Protein AF-A0A924SSB3-F1 (afdb_monomer_lite)

Structure (mmCIF, N/CA/C/O backbone):
data_AF-A0A924SSB3-F1
#
_entry.id   AF-A0A924SSB3-F1
#
loop_
_atom_site.group_PDB
_atom_site.id
_atom_site.type_symbol
_atom_site.label_atom_id
_atom_site.label_alt_id
_atom_site.label_comp_id
_atom_site.label_asym_id
_atom_site.label_entity_id
_atom_site.label_seq_id
_atom_site.pdbx_PDB_ins_code
_atom_site.Cartn_x
_atom_site.Cartn_y
_atom_site.Cartn_z
_atom_site.occupancy
_atom_site.B_iso_or_equiv
_atom_site.auth_seq_id
_atom_site.auth_comp_id
_atom_site.auth_asym_id
_atom_site.auth_atom_id
_atom_site.pdbx_PDB_model_num
ATOM 1 N N . MET A 1 1 ? 37.173 11.217 88.058 1.00 35.78 1 MET A N 1
ATOM 2 C CA . MET A 1 1 ? 38.106 11.826 87.081 1.00 35.78 1 MET A CA 1
ATOM 3 C C . MET A 1 1 ? 38.138 10.962 85.830 1.00 35.78 1 MET A C 1
ATOM 5 O O . MET A 1 1 ? 38.129 9.751 85.986 1.00 35.78 1 MET A O 1
ATOM 9 N N . GLY A 1 2 ? 38.167 11.568 84.638 1.00 37.97 2 GLY A N 1
ATOM 10 C CA . GLY A 1 2 ? 38.150 10.866 83.343 1.00 37.97 2 GLY A CA 1
ATOM 11 C C . GLY A 1 2 ? 37.218 11.566 82.349 1.00 37.97 2 GLY A C 1
ATOM 12 O O . GLY A 1 2 ? 36.034 11.260 82.306 1.00 37.97 2 GLY A O 1
ATOM 13 N N . LYS A 1 3 ? 37.746 12.565 81.634 1.00 31.75 3 LYS A N 1
ATOM 14 C CA . LYS A 1 3 ? 37.075 13.363 80.585 1.00 31.75 3 LYS A CA 1
ATOM 15 C C . LYS A 1 3 ? 37.567 12.923 79.187 1.00 31.75 3 LYS A C 1
ATOM 17 O O . LYS A 1 3 ? 38.487 12.112 79.127 1.00 31.75 3 LYS A O 1
ATOM 22 N N . HIS A 1 4 ? 37.059 13.602 78.146 1.00 31.47 4 HIS A N 1
ATOM 23 C CA . HIS A 1 4 ? 37.557 13.673 76.755 1.00 31.47 4 HIS A CA 1
ATOM 24 C C . HIS A 1 4 ? 37.145 12.507 75.832 1.00 31.47 4 HIS A C 1
ATOM 26 O O . HIS A 1 4 ? 37.076 11.371 76.285 1.00 31.47 4 HIS A O 1
ATOM 32 N N . GLU A 1 5 ? 36.929 12.688 74.520 1.00 33.81 5 GLU A N 1
ATOM 33 C CA . GLU A 1 5 ? 36.367 13.803 73.714 1.00 33.81 5 GLU A CA 1
ATOM 34 C C . GLU A 1 5 ? 36.140 13.282 72.259 1.00 33.81 5 GLU A C 1
ATOM 36 O O . GLU A 1 5 ? 36.481 12.139 71.972 1.00 33.81 5 GLU A O 1
ATOM 41 N N . GLN A 1 6 ? 35.513 14.099 71.396 1.00 33.75 6 GLN A N 1
ATOM 42 C CA . GLN A 1 6 ? 35.725 14.342 69.932 1.00 33.75 6 GLN A CA 1
ATOM 43 C C . GLN A 1 6 ? 36.881 13.578 69.197 1.00 33.75 6 GLN A C 1
ATOM 45 O O . GLN A 1 6 ? 37.833 13.171 69.843 1.00 33.75 6 GLN A O 1
ATOM 50 N N . GLN A 1 7 ? 37.044 13.413 67.869 1.00 30.70 7 GLN A N 1
ATOM 51 C CA . GLN A 1 7 ? 36.406 13.726 66.557 1.00 30.70 7 GLN A CA 1
ATOM 52 C C . GLN A 1 7 ? 37.277 12.986 65.465 1.00 30.70 7 GLN A C 1
ATOM 54 O O . GLN A 1 7 ? 38.333 12.474 65.830 1.00 30.70 7 GLN A O 1
ATOM 59 N N . ASP A 1 8 ? 37.010 12.838 64.152 1.00 25.89 8 ASP A N 1
ATOM 60 C CA . ASP A 1 8 ? 35.911 13.221 63.239 1.00 25.89 8 ASP A CA 1
ATOM 61 C C . ASP A 1 8 ? 35.884 12.348 61.938 1.00 25.89 8 ASP A C 1
ATOM 63 O O . ASP A 1 8 ? 36.637 11.384 61.805 1.00 25.89 8 ASP A O 1
ATOM 67 N N . GLU A 1 9 ? 35.023 12.726 60.981 1.00 34.62 9 GLU A N 1
ATOM 68 C CA . GLU A 1 9 ? 35.079 12.580 59.506 1.00 34.62 9 GLU A CA 1
ATOM 69 C C . GLU A 1 9 ? 36.323 11.952 58.818 1.00 34.62 9 GLU A C 1
ATOM 71 O O . GLU A 1 9 ? 37.452 12.427 58.936 1.00 34.62 9 GLU A O 1
ATOM 76 N N . SER A 1 10 ? 36.090 10.987 57.911 1.00 31.00 10 SER A N 1
ATOM 77 C CA . SER A 1 10 ? 36.594 11.048 56.514 1.00 31.00 10 SER A CA 1
ATOM 78 C C . SER A 1 10 ? 35.975 9.974 55.601 1.00 31.00 10 SER A C 1
ATOM 80 O O . SER A 1 10 ? 35.592 8.885 56.029 1.00 31.00 10 SER A O 1
ATOM 82 N N . ALA A 1 11 ? 35.822 10.315 54.319 1.00 31.98 11 ALA A N 1
ATOM 83 C CA . ALA A 1 11 ? 35.114 9.522 53.315 1.00 31.98 11 ALA A CA 1
ATOM 84 C C . ALA A 1 11 ? 35.952 8.375 52.714 1.00 31.98 11 ALA A C 1
ATOM 86 O O . ALA A 1 11 ? 37.167 8.500 52.605 1.00 31.98 11 ALA A O 1
ATOM 87 N N . GLN A 1 12 ? 35.282 7.329 52.199 1.00 33.09 12 GLN A N 1
ATOM 88 C CA . GLN A 1 12 ? 35.364 6.979 50.767 1.00 33.09 12 GLN A CA 1
ATOM 89 C C . GLN A 1 12 ? 34.290 5.958 50.339 1.00 33.09 12 GLN A C 1
ATOM 91 O O . GLN A 1 12 ? 34.025 4.981 51.033 1.00 33.09 12 GLN A O 1
ATOM 96 N N . ARG A 1 13 ? 33.717 6.143 49.141 1.00 36.22 13 ARG A N 1
ATOM 97 C CA . ARG A 1 13 ? 32.916 5.135 48.416 1.00 36.22 13 ARG A CA 1
ATOM 98 C C . ARG A 1 13 ? 33.493 5.009 47.004 1.00 36.22 13 ARG A C 1
ATOM 100 O O . ARG A 1 13 ? 33.558 6.017 46.304 1.00 36.22 13 ARG A O 1
ATOM 107 N N . PRO A 1 14 ? 33.970 3.823 46.597 1.00 41.25 14 PRO A N 1
ATOM 108 C CA . PRO A 1 14 ? 33.256 3.010 45.594 1.00 41.25 14 PRO A CA 1
ATOM 109 C C . PRO A 1 14 ? 33.384 1.492 45.920 1.00 41.25 14 PRO A C 1
ATOM 111 O O . PRO A 1 14 ? 33.996 1.142 46.918 1.00 41.25 14 PRO A O 1
ATOM 114 N N . ALA A 1 15 ? 32.829 0.505 45.207 1.00 31.73 15 ALA A N 1
ATOM 115 C CA . ALA A 1 15 ? 32.112 0.442 43.929 1.00 31.73 15 ALA A CA 1
ATOM 116 C C . ALA A 1 15 ? 30.981 -0.625 43.994 1.00 31.73 15 ALA A C 1
ATOM 118 O O . ALA A 1 15 ? 30.662 -1.143 45.063 1.00 31.73 15 ALA A O 1
ATOM 119 N N . ALA A 1 16 ? 30.357 -0.948 42.856 1.00 51.06 16 ALA A N 1
ATOM 120 C CA . ALA A 1 16 ? 29.302 -1.962 42.742 1.00 51.06 16 ALA A CA 1
ATOM 121 C C . ALA A 1 16 ? 29.818 -3.419 42.821 1.00 51.06 16 ALA A C 1
ATOM 123 O O . ALA A 1 16 ? 30.964 -3.673 42.451 1.00 51.06 16 ALA A O 1
ATOM 124 N N . PRO A 1 17 ? 28.954 -4.395 43.165 1.00 39.62 17 PRO A N 1
ATOM 125 C CA . PRO A 1 17 ? 29.169 -5.801 42.849 1.00 39.62 17 PRO A CA 1
ATOM 126 C C . PRO A 1 17 ? 28.340 -6.238 41.627 1.00 39.62 17 PRO A C 1
ATOM 128 O O . PRO A 1 17 ? 27.123 -6.402 41.707 1.00 39.62 17 PRO A O 1
ATOM 131 N N . SER A 1 18 ? 29.015 -6.506 40.508 1.00 45.78 18 SER A N 1
ATOM 132 C CA . SER A 1 18 ? 28.491 -7.402 39.470 1.00 45.78 18 SER A CA 1
ATOM 133 C C . SER A 1 18 ? 28.861 -8.838 39.834 1.00 45.78 18 SER A C 1
ATOM 135 O O . SER A 1 18 ? 30.039 -9.181 39.790 1.00 45.78 18 SER A O 1
ATOM 137 N N . ALA A 1 19 ? 27.884 -9.686 40.163 1.00 45.22 19 ALA A N 1
ATOM 138 C CA . ALA A 1 19 ? 28.084 -11.134 40.250 1.00 45.22 19 ALA A CA 1
ATOM 139 C C . ALA A 1 19 ? 26.762 -11.894 40.059 1.00 45.22 19 ALA A C 1
ATOM 141 O O . ALA A 1 19 ? 25.934 -11.987 40.964 1.00 45.22 19 ALA A O 1
ATOM 142 N N . THR A 1 20 ? 26.572 -12.458 38.868 1.00 45.81 20 THR A N 1
ATOM 143 C CA . THR A 1 20 ? 25.495 -13.409 38.570 1.00 45.81 20 THR A CA 1
ATOM 144 C C . THR A 1 20 ? 25.758 -14.735 39.288 1.00 45.81 20 THR A C 1
ATOM 146 O O . THR A 1 20 ? 26.856 -15.275 39.174 1.00 45.81 20 THR A O 1
ATOM 149 N N . VAL A 1 21 ? 24.751 -15.311 39.954 1.00 44.81 21 VAL A N 1
ATOM 150 C CA . VAL A 1 21 ? 24.784 -16.704 40.444 1.00 44.81 21 VAL A CA 1
ATOM 151 C C . VAL A 1 21 ? 23.512 -17.431 39.970 1.00 44.81 21 VAL A C 1
ATOM 153 O O . VAL A 1 21 ? 22.446 -16.810 39.984 1.00 44.81 21 VAL A O 1
ATOM 156 N N . PRO A 1 22 ? 23.579 -18.693 39.494 1.00 43.97 22 PRO A N 1
ATOM 157 C CA . PRO A 1 22 ? 22.485 -19.289 38.723 1.00 43.97 22 PRO A CA 1
ATOM 158 C C . PRO A 1 22 ? 21.349 -19.866 39.580 1.00 43.97 22 PRO A C 1
ATOM 160 O O . PRO A 1 22 ? 21.549 -20.321 40.705 1.00 43.97 22 PRO A O 1
ATOM 163 N N . LEU A 1 23 ? 20.158 -19.944 38.983 1.00 45.25 23 LEU A N 1
ATOM 164 C CA . LEU A 1 23 ? 19.052 -20.787 39.451 1.00 45.25 23 LEU A CA 1
ATOM 165 C C . LEU A 1 23 ? 19.383 -22.276 39.221 1.00 45.25 23 LEU A C 1
ATOM 167 O O . LEU A 1 23 ? 20.123 -22.584 38.292 1.00 45.25 23 LEU A O 1
ATOM 171 N N . THR A 1 24 ? 18.829 -23.213 40.007 1.00 44.41 24 THR A N 1
ATOM 172 C CA . THR A 1 24 ? 17.773 -24.218 39.663 1.00 44.41 24 THR A CA 1
ATOM 173 C C . THR A 1 24 ? 17.554 -25.169 40.900 1.00 44.41 24 THR A C 1
ATOM 175 O O . THR A 1 24 ? 18.066 -24.825 41.966 1.00 44.41 24 THR A O 1
ATOM 178 N N . PRO A 1 25 ? 16.713 -26.241 40.936 1.00 54.84 25 PRO A N 1
ATOM 179 C CA . PRO A 1 25 ? 15.612 -26.263 41.916 1.00 54.84 25 PRO A CA 1
ATOM 180 C C . PRO A 1 25 ? 15.520 -27.521 42.819 1.00 54.84 25 PRO A C 1
ATOM 182 O O . PRO A 1 25 ? 15.989 -28.598 42.453 1.00 54.84 25 PRO A O 1
ATOM 185 N N . LYS A 1 26 ? 14.788 -27.445 43.947 1.00 38.22 26 LYS A N 1
ATOM 186 C CA . LYS A 1 26 ? 14.178 -28.623 44.617 1.00 38.22 26 LYS A CA 1
ATOM 187 C C . LYS A 1 26 ? 13.189 -28.238 45.728 1.00 38.22 26 LYS A C 1
ATOM 189 O O . LYS A 1 26 ? 13.459 -27.330 46.501 1.00 38.22 26 LYS A O 1
ATOM 194 N N . GLY A 1 27 ? 12.107 -29.014 45.859 1.00 43.91 27 GLY A N 1
ATOM 195 C CA . GLY A 1 27 ? 11.239 -29.042 47.050 1.00 43.91 27 GLY A CA 1
ATOM 196 C C . GLY A 1 27 ? 9.955 -28.210 46.948 1.00 43.91 27 GLY A C 1
ATOM 197 O O . GLY A 1 27 ? 9.992 -26.996 46.784 1.00 43.91 27 GLY A O 1
ATOM 198 N N . ALA A 1 28 ? 8.798 -28.867 47.053 1.00 48.25 28 ALA A N 1
ATOM 199 C CA . ALA A 1 28 ? 7.489 -28.232 46.903 1.00 48.25 28 ALA A CA 1
ATOM 200 C C . ALA A 1 28 ? 6.947 -27.636 48.216 1.00 48.25 28 ALA A C 1
ATOM 202 O O . ALA A 1 28 ? 6.950 -28.299 49.249 1.00 48.25 28 ALA A O 1
ATOM 203 N N . ALA A 1 29 ? 6.343 -26.446 48.138 1.00 46.62 29 ALA A N 1
ATOM 204 C CA . ALA A 1 29 ? 5.471 -25.899 49.180 1.00 46.62 29 ALA A CA 1
ATOM 205 C C . ALA A 1 29 ? 4.253 -25.207 48.541 1.00 46.62 29 ALA A C 1
ATOM 207 O O . ALA A 1 29 ? 4.360 -24.127 47.957 1.00 46.62 29 ALA A O 1
ATOM 208 N N . ARG A 1 30 ? 3.072 -25.836 48.633 1.00 58.47 30 ARG A N 1
ATOM 209 C CA . ARG A 1 30 ? 1.812 -25.290 48.094 1.00 58.47 30 ARG A CA 1
ATOM 210 C C . ARG A 1 30 ? 1.305 -24.164 49.003 1.00 58.47 30 ARG A C 1
ATOM 212 O O . ARG A 1 30 ? 0.588 -24.431 49.966 1.00 58.47 30 ARG A O 1
ATOM 219 N N . ARG A 1 31 ? 1.645 -22.906 48.707 1.00 65.12 31 ARG A N 1
ATOM 220 C CA . ARG A 1 31 ? 1.076 -21.749 49.419 1.00 65.12 31 ARG A CA 1
ATOM 221 C C . ARG A 1 31 ? -0.384 -21.535 49.011 1.00 65.12 31 ARG A C 1
ATOM 223 O O . ARG A 1 31 ? -0.665 -20.991 47.949 1.00 65.12 31 ARG A O 1
ATOM 230 N N . ARG A 1 32 ? -1.312 -21.955 49.876 1.00 61.47 32 ARG A N 1
ATOM 231 C CA . ARG A 1 32 ? -2.709 -21.502 49.846 1.00 61.47 32 ARG A CA 1
ATOM 232 C C . ARG A 1 32 ? -2.743 -20.065 50.362 1.00 61.47 32 ARG A C 1
ATOM 234 O O . ARG A 1 32 ? -2.457 -19.848 51.534 1.00 61.47 32 ARG A O 1
ATOM 241 N N . ILE A 1 33 ? -3.081 -19.106 49.506 1.00 57.19 33 ILE A N 1
ATOM 242 C CA . ILE A 1 33 ? -3.298 -17.716 49.918 1.00 57.19 33 ILE A CA 1
ATOM 243 C C . ILE A 1 33 ? -4.807 -17.512 50.048 1.00 57.19 33 ILE A C 1
ATOM 245 O O . ILE A 1 33 ? -5.504 -17.321 49.057 1.00 57.19 33 ILE A O 1
ATOM 249 N N . ALA A 1 34 ? -5.307 -17.602 51.279 1.00 59.06 34 ALA A N 1
ATOM 250 C CA . ALA A 1 34 ? -6.617 -17.076 51.633 1.00 59.06 34 ALA A CA 1
ATOM 251 C C . ALA A 1 34 ? -6.416 -15.630 52.101 1.00 59.06 34 ALA A C 1
ATOM 253 O O . ALA A 1 34 ? -5.687 -15.389 53.060 1.00 59.06 34 ALA A O 1
ATOM 254 N N . GLY A 1 35 ? -7.022 -14.677 51.400 1.00 49.19 35 GLY A N 1
ATOM 255 C CA . GLY A 1 35 ? -6.874 -13.255 51.690 1.00 49.19 35 GLY A CA 1
ATOM 256 C C . GLY A 1 35 ? -7.811 -12.439 50.814 1.00 49.19 35 GLY A C 1
ATOM 257 O O . GLY A 1 35 ? -7.527 -12.215 49.642 1.00 49.19 35 GLY A O 1
ATOM 258 N N . LEU A 1 36 ? -8.943 -12.030 51.385 1.00 54.88 36 LEU A N 1
ATOM 259 C CA . LEU A 1 36 ? -9.863 -11.088 50.755 1.00 54.88 36 LEU A CA 1
ATOM 260 C C . LEU A 1 36 ? -9.163 -9.730 50.620 1.00 54.88 36 LEU A C 1
ATOM 262 O O . LEU A 1 36 ? -8.730 -9.152 51.613 1.00 54.88 36 LEU A O 1
ATOM 266 N N . GLY A 1 37 ? -9.069 -9.224 49.394 1.00 46.78 37 GLY A N 1
ATOM 267 C CA . GLY A 1 37 ? -8.508 -7.915 49.077 1.00 46.78 37 GLY A CA 1
ATOM 268 C C . GLY A 1 37 ? -9.140 -7.400 47.790 1.00 46.78 37 GLY A C 1
ATOM 269 O O . GLY A 1 37 ? -9.290 -8.157 46.831 1.00 46.78 37 GLY A O 1
ATOM 270 N N . VAL A 1 38 ? -9.572 -6.139 47.794 1.00 50.16 38 VAL A N 1
ATOM 271 C CA . VAL A 1 38 ? -10.340 -5.530 46.698 1.00 50.16 38 VAL A CA 1
ATOM 272 C C . VAL A 1 38 ? -9.552 -5.614 45.390 1.00 50.16 38 VAL A C 1
ATOM 274 O O . VAL A 1 38 ? -8.432 -5.113 45.299 1.00 50.16 38 VAL A O 1
ATOM 277 N N . SER A 1 39 ? -10.144 -6.241 44.368 1.00 48.03 39 SER A N 1
ATOM 278 C CA . SER A 1 39 ? -9.517 -6.399 43.054 1.00 48.03 39 SER A CA 1
ATOM 279 C C . SER A 1 39 ? -9.564 -5.084 42.271 1.00 48.03 39 SER A C 1
ATOM 281 O O . SER A 1 39 ? -10.411 -4.870 41.407 1.00 48.03 39 SER A O 1
ATOM 283 N N . GLY A 1 40 ? -8.630 -4.187 42.583 1.00 47.19 40 GLY A N 1
ATOM 284 C CA . GLY A 1 40 ? -8.226 -3.149 41.648 1.00 47.19 40 GLY A CA 1
ATOM 285 C C . GLY A 1 40 ? -7.495 -3.816 40.489 1.00 47.19 40 GLY A C 1
ATOM 286 O O . GLY A 1 40 ? -6.335 -4.201 40.636 1.00 47.19 40 GLY A O 1
ATOM 287 N N . VAL A 1 41 ? -8.166 -3.978 39.345 1.00 52.81 41 VAL A N 1
ATOM 288 C CA . VAL A 1 41 ? -7.508 -4.432 38.116 1.00 52.81 41 VAL A CA 1
ATOM 289 C C . VAL A 1 41 ? -6.571 -3.321 37.657 1.00 52.81 41 VAL A C 1
ATOM 291 O O . VAL A 1 41 ? -6.972 -2.400 36.948 1.00 52.81 41 VAL A O 1
ATOM 294 N N . VAL A 1 42 ? -5.307 -3.407 38.072 1.00 50.28 42 VAL A N 1
ATOM 295 C CA . VAL A 1 42 ? -4.236 -2.608 37.482 1.00 50.28 42 VAL A CA 1
ATOM 296 C C . VAL A 1 42 ? -4.057 -3.117 36.057 1.00 50.28 42 VAL A C 1
ATOM 298 O O . VAL A 1 42 ? -3.347 -4.093 35.811 1.00 50.28 42 VAL A O 1
ATOM 301 N N . MET A 1 43 ? -4.743 -2.475 35.111 1.00 45.78 43 MET A N 1
ATOM 302 C CA . MET A 1 43 ? -4.460 -2.632 33.691 1.00 45.78 43 MET A CA 1
ATOM 303 C C . MET A 1 43 ? -3.111 -1.980 33.405 1.00 45.78 43 MET A C 1
ATOM 305 O O . MET A 1 43 ? -3.034 -0.861 32.901 1.00 45.78 43 MET A O 1
ATOM 309 N N . THR A 1 44 ? -2.032 -2.690 33.730 1.00 47.62 44 THR A N 1
ATOM 310 C CA . THR A 1 44 ? -0.707 -2.375 33.209 1.00 47.62 44 THR A CA 1
ATOM 311 C C . THR A 1 44 ? -0.740 -2.675 31.717 1.00 47.62 44 THR A C 1
ATOM 313 O O . THR A 1 44 ? -0.361 -3.761 31.277 1.00 47.62 44 THR A O 1
ATOM 316 N N . VAL A 1 45 ? -1.224 -1.712 30.929 1.00 45.69 45 VAL A N 1
ATOM 317 C CA . VAL A 1 45 ? -0.951 -1.657 29.496 1.00 45.69 45 VAL A CA 1
ATOM 318 C C . VAL A 1 45 ? 0.549 -1.431 29.384 1.00 45.69 45 VAL A C 1
ATOM 320 O O . VAL A 1 45 ? 1.043 -0.307 29.356 1.00 45.69 45 VAL A O 1
ATOM 323 N N . ALA A 1 46 ? 1.287 -2.539 29.400 1.00 40.38 46 ALA A N 1
ATOM 324 C CA . ALA A 1 46 ? 2.663 -2.578 28.970 1.00 40.38 46 ALA A CA 1
ATOM 325 C C . ALA A 1 46 ? 2.638 -2.270 27.474 1.00 40.38 46 ALA A C 1
ATOM 327 O O . ALA A 1 46 ? 2.488 -3.168 26.642 1.00 40.38 46 ALA A O 1
ATOM 328 N N . SER A 1 47 ? 2.714 -0.978 27.151 1.00 47.69 47 SER A N 1
ATOM 329 C CA . SER A 1 47 ? 2.917 -0.487 25.797 1.00 47.69 47 SER A CA 1
ATOM 330 C C . SER A 1 47 ? 4.296 -0.937 25.339 1.00 47.69 47 SER A C 1
ATOM 332 O O . SER A 1 47 ? 5.267 -0.182 25.376 1.00 47.69 47 SER A O 1
ATOM 334 N N . ASN A 1 48 ? 4.371 -2.194 24.909 1.00 51.62 48 ASN A N 1
ATOM 335 C CA . ASN A 1 48 ? 5.497 -2.763 24.199 1.00 51.62 48 ASN A CA 1
ATOM 336 C C . ASN A 1 48 ? 5.569 -2.114 22.807 1.00 51.62 48 ASN A C 1
ATOM 338 O O . ASN A 1 48 ? 5.411 -2.783 21.788 1.00 51.62 48 ASN A O 1
ATOM 342 N N . HIS A 1 49 ? 5.910 -0.823 22.762 1.00 48.75 49 HIS A N 1
ATOM 343 C CA . HIS A 1 49 ? 6.642 -0.216 21.649 1.00 48.75 49 HIS A CA 1
ATOM 344 C C . HIS A 1 49 ? 8.080 -0.766 21.666 1.00 48.75 49 HIS A C 1
ATOM 346 O O . HIS A 1 49 ? 9.066 -0.042 21.774 1.00 48.75 49 HIS A O 1
ATOM 352 N N . ALA A 1 50 ? 8.181 -2.094 21.660 1.00 37.72 50 ALA A N 1
ATOM 353 C CA . ALA A 1 50 ? 9.403 -2.838 21.843 1.00 37.72 50 ALA A CA 1
ATOM 354 C C . ALA A 1 50 ? 9.991 -3.148 20.469 1.00 37.72 50 ALA A C 1
ATOM 356 O O . ALA A 1 50 ? 9.546 -4.067 19.790 1.00 37.72 50 ALA A O 1
ATOM 357 N N . MET A 1 51 ? 11.021 -2.378 20.119 1.00 44.94 51 MET A N 1
ATOM 358 C CA . MET A 1 51 ? 12.176 -2.831 19.341 1.00 44.94 51 MET A CA 1
ATOM 359 C C . MET A 1 51 ? 11.876 -3.548 18.014 1.00 44.94 51 MET A C 1
ATOM 361 O O . MET A 1 51 ? 11.846 -4.773 17.968 1.00 44.94 51 MET A O 1
ATOM 365 N N . ALA A 1 52 ? 11.790 -2.764 16.933 1.00 44.28 52 ALA A N 1
ATOM 366 C CA . ALA A 1 52 ? 12.359 -3.075 15.610 1.00 44.28 52 ALA A CA 1
ATOM 367 C C . ALA A 1 52 ? 12.308 -4.549 15.133 1.00 44.28 52 ALA A C 1
ATOM 369 O O . ALA A 1 52 ? 13.297 -5.089 14.639 1.00 44.28 52 ALA A O 1
ATOM 370 N N . GLY A 1 53 ? 11.149 -5.192 15.268 1.00 56.84 53 GLY A N 1
ATOM 371 C CA . GLY A 1 53 ? 10.839 -6.485 14.669 1.00 56.84 53 GLY A CA 1
ATOM 372 C C . GLY A 1 53 ? 9.743 -6.307 13.627 1.00 56.84 53 GLY A C 1
ATOM 373 O O . GLY A 1 53 ? 8.750 -5.630 13.893 1.00 56.84 53 GLY A O 1
ATOM 374 N N . LEU A 1 54 ? 9.924 -6.911 12.453 1.00 66.94 54 LEU A N 1
ATOM 375 C CA . LEU A 1 54 ? 8.979 -6.825 11.342 1.00 66.94 54 LEU A CA 1
ATOM 376 C C . LEU A 1 54 ? 7.589 -7.338 11.772 1.00 66.94 54 LEU A C 1
ATOM 378 O O . LEU A 1 54 ? 7.447 -8.459 12.266 1.00 66.94 54 LEU A O 1
ATOM 382 N N . VAL A 1 55 ? 6.546 -6.522 11.613 1.00 79.88 55 VAL A N 1
ATOM 383 C CA . VAL A 1 55 ? 5.186 -6.839 12.070 1.00 79.88 55 VAL A CA 1
ATOM 384 C C . VAL A 1 55 ? 4.469 -7.706 11.039 1.00 79.88 55 VAL A C 1
ATOM 386 O O . VAL A 1 55 ? 3.784 -7.239 10.135 1.00 79.88 55 VAL A O 1
ATOM 389 N N . CYS A 1 56 ? 4.587 -9.015 11.227 1.00 84.19 56 CYS A N 1
ATOM 390 C CA . CYS A 1 56 ? 4.015 -10.053 10.366 1.00 84.19 56 CYS A CA 1
ATOM 391 C C . CYS A 1 56 ? 2.519 -10.319 10.624 1.00 84.19 56 CYS A C 1
ATOM 393 O O . CYS A 1 56 ? 2.089 -11.473 10.694 1.00 84.19 56 CYS A O 1
ATOM 395 N N . LYS A 1 57 ? 1.721 -9.276 10.883 1.00 82.62 57 LYS A N 1
ATOM 396 C CA . LYS A 1 57 ? 0.336 -9.405 11.366 1.00 82.62 57 LYS A CA 1
ATOM 397 C C . LYS A 1 57 ? -0.597 -8.456 10.637 1.00 82.62 57 LYS A C 1
ATOM 399 O O . LYS A 1 57 ? -0.236 -7.314 10.374 1.00 82.62 57 LYS A O 1
ATOM 404 N N . SER A 1 58 ? -1.823 -8.910 10.372 1.00 80.44 58 SER A N 1
ATOM 405 C CA . SER A 1 58 ? -2.906 -8.045 9.890 1.00 80.44 58 SER A CA 1
ATOM 406 C C . SER A 1 58 ? -3.182 -6.901 10.884 1.00 80.44 58 SER A C 1
ATOM 408 O O . SER A 1 58 ? -2.860 -7.042 12.067 1.00 80.44 58 SER A O 1
ATOM 410 N N . PRO A 1 59 ? -3.843 -5.804 10.468 1.00 80.19 59 PRO A N 1
ATOM 411 C CA . PRO A 1 59 ? -4.161 -4.685 11.357 1.00 80.19 59 PRO A CA 1
ATOM 412 C C . PRO A 1 59 ? -4.897 -5.110 12.639 1.00 80.19 59 PRO A C 1
ATOM 414 O O . PRO A 1 59 ? -4.579 -4.662 13.738 1.00 80.19 59 PRO A O 1
ATOM 417 N N . SER A 1 60 ? -5.837 -6.053 12.516 1.00 75.69 60 SER A N 1
ATOM 418 C CA . SER A 1 60 ? -6.548 -6.648 13.650 1.00 75.69 60 SER A CA 1
ATOM 419 C C . SER A 1 60 ? -5.620 -7.448 14.577 1.00 75.69 60 SER A C 1
ATOM 421 O O . SER A 1 60 ? -5.745 -7.356 15.794 1.00 75.69 60 SER A O 1
ATOM 423 N N . GLY A 1 61 ? -4.659 -8.191 14.011 1.00 71.19 61 GLY A N 1
ATOM 424 C CA . GLY A 1 61 ? -3.651 -8.960 14.746 1.00 71.19 61 GLY A CA 1
ATOM 425 C C . GLY A 1 61 ? -2.569 -8.104 15.414 1.00 71.19 61 GLY A C 1
ATOM 426 O O . GLY A 1 61 ? -1.959 -8.546 16.390 1.00 71.19 61 GLY A O 1
ATOM 427 N N . ALA A 1 62 ? -2.336 -6.887 14.912 1.00 73.81 62 ALA A N 1
ATOM 428 C CA . ALA A 1 62 ? -1.481 -5.889 15.549 1.00 73.81 62 ALA A CA 1
ATOM 429 C C . ALA A 1 62 ? -2.139 -5.305 16.813 1.00 73.81 62 ALA A C 1
ATOM 431 O O . ALA A 1 62 ? -1.461 -5.131 17.821 1.00 73.81 62 ALA A O 1
ATOM 432 N N . LEU A 1 63 ? -3.463 -5.092 16.797 1.00 74.56 63 LEU A N 1
ATOM 433 C CA . LEU A 1 63 ? -4.231 -4.699 17.987 1.00 74.56 63 LEU A CA 1
ATOM 434 C C . LEU A 1 63 ? -4.381 -5.838 19.010 1.00 74.56 63 LEU A C 1
ATOM 436 O O . LEU A 1 63 ? -4.288 -5.607 20.214 1.00 74.56 63 LEU A O 1
ATOM 440 N N . SER A 1 64 ? -4.638 -7.071 18.559 1.00 66.19 64 SER A N 1
ATOM 441 C CA . SER A 1 64 ? -4.965 -8.207 19.435 1.00 66.19 64 SER A CA 1
ATOM 442 C C . SER A 1 64 ? -3.716 -8.890 20.015 1.00 66.19 64 SER A C 1
ATOM 444 O O . SER A 1 64 ? -3.430 -10.056 19.715 1.00 66.19 64 SER A O 1
ATOM 446 N N . GLY A 1 65 ? -2.945 -8.147 20.813 1.00 61.19 65 GLY A N 1
ATOM 447 C CA . GLY A 1 65 ? -1.668 -8.570 21.389 1.00 61.19 65 GLY A CA 1
ATOM 448 C C . GLY A 1 65 ? -1.622 -10.041 21.836 1.00 61.19 65 GLY A C 1
ATOM 449 O O . GLY A 1 65 ? -2.265 -10.437 22.801 1.00 61.19 65 GLY A O 1
ATOM 450 N N . ASN A 1 66 ? -0.782 -10.822 21.148 1.00 53.44 66 ASN A N 1
ATOM 451 C CA . ASN A 1 66 ? -0.349 -12.181 21.505 1.00 53.44 66 ASN A CA 1
ATOM 452 C C . ASN A 1 66 ? -1.305 -13.384 21.280 1.00 53.44 66 ASN A C 1
ATOM 454 O O . ASN A 1 66 ? -1.090 -14.440 21.872 1.00 53.44 66 ASN A O 1
ATOM 458 N N . LEU A 1 67 ? -2.286 -13.312 20.371 1.00 49.06 67 LEU A N 1
ATOM 459 C CA . LEU A 1 67 ? -2.972 -14.530 19.893 1.00 49.06 67 LEU A CA 1
ATOM 460 C C . LEU A 1 67 ? -2.187 -15.217 18.760 1.00 49.06 67 LEU A C 1
ATOM 462 O O . LEU A 1 67 ? -2.234 -14.795 17.603 1.00 49.06 67 LEU A O 1
ATOM 466 N N . ASN A 1 68 ? -1.464 -16.293 19.092 1.00 52.88 68 ASN A N 1
ATOM 467 C CA . ASN A 1 68 ? -0.689 -17.097 18.140 1.00 52.88 68 ASN A CA 1
ATOM 468 C C . ASN A 1 68 ? -1.585 -18.035 17.306 1.00 52.88 68 ASN A C 1
ATOM 470 O O . ASN A 1 68 ? -1.582 -19.252 17.487 1.00 52.88 68 ASN A O 1
ATOM 474 N N . SER A 1 69 ? -2.366 -17.472 16.382 1.00 50.12 69 SER A N 1
ATOM 475 C CA . SER A 1 69 ? -3.041 -18.258 15.347 1.00 50.12 69 SER A CA 1
ATOM 476 C C . SER A 1 69 ? -2.013 -18.699 14.302 1.00 50.12 69 SER A C 1
ATOM 478 O O . SER A 1 69 ? -1.759 -17.971 13.341 1.00 50.12 69 SER A O 1
ATOM 480 N N . GLN A 1 70 ? -1.437 -19.889 14.481 1.00 51.66 70 GLN A N 1
ATOM 481 C CA . GLN A 1 70 ? -0.478 -20.488 13.548 1.00 51.66 70 GLN A CA 1
ATOM 482 C C . GLN A 1 70 ? -1.132 -20.773 12.185 1.00 51.66 70 GLN A C 1
ATOM 484 O O . GLN A 1 70 ? -1.624 -21.870 11.926 1.00 51.66 70 GLN A O 1
ATOM 489 N N . ARG A 1 71 ? -1.116 -19.787 11.281 1.00 57.66 71 ARG A N 1
ATOM 490 C CA . ARG A 1 71 ? -1.198 -20.065 9.843 1.00 57.66 71 ARG A CA 1
ATOM 491 C C . ARG A 1 71 ? 0.156 -20.652 9.425 1.00 57.66 71 ARG A C 1
ATOM 493 O O . ARG A 1 71 ? 1.166 -20.018 9.720 1.00 57.66 71 ARG A O 1
ATOM 500 N N . PRO A 1 72 ? 0.204 -21.825 8.772 1.00 55.31 72 PRO A N 1
ATOM 501 C CA . PRO A 1 72 ? 1.454 -22.562 8.572 1.00 55.31 72 PRO A CA 1
ATOM 502 C C . PRO A 1 72 ? 2.425 -21.954 7.543 1.00 55.31 72 PRO A C 1
ATOM 504 O O . PRO A 1 72 ? 3.470 -22.548 7.310 1.00 55.31 72 PRO A O 1
ATOM 507 N N . ASP A 1 73 ? 2.112 -20.798 6.944 1.00 67.62 73 ASP A N 1
ATOM 508 C CA . ASP A 1 73 ? 2.966 -20.133 5.948 1.00 67.62 73 ASP A CA 1
ATOM 509 C C . ASP A 1 73 ? 2.791 -18.597 5.968 1.00 67.62 73 ASP A C 1
ATOM 511 O O . ASP A 1 73 ? 2.175 -17.984 5.088 1.00 67.62 73 ASP A O 1
ATOM 515 N N . VAL A 1 74 ? 3.257 -17.958 7.050 1.00 82.38 74 VAL A N 1
ATOM 516 C CA . VAL A 1 74 ? 3.339 -16.489 7.135 1.00 82.38 74 VAL A CA 1
ATOM 517 C C . VAL A 1 74 ? 4.717 -16.034 6.664 1.00 82.38 74 VAL A C 1
ATOM 519 O O . VAL A 1 74 ? 5.664 -15.970 7.448 1.00 82.38 74 VAL A O 1
ATOM 522 N N . VAL A 1 75 ? 4.813 -15.672 5.385 1.00 86.94 75 VAL A N 1
ATOM 523 C CA . VAL A 1 75 ? 5.978 -14.987 4.825 1.00 86.94 75 VAL A CA 1
ATOM 524 C C . VAL A 1 75 ? 5.962 -13.539 5.301 1.00 86.94 75 VAL A C 1
ATOM 526 O O . VAL A 1 75 ? 4.916 -12.877 5.322 1.00 86.94 75 VAL A O 1
ATOM 529 N N . CYS A 1 76 ? 7.132 -13.057 5.705 1.00 89.25 76 CYS A N 1
ATOM 530 C CA . CYS A 1 76 ? 7.315 -11.738 6.283 1.00 89.25 76 CYS A CA 1
ATOM 531 C C . CYS A 1 76 ? 8.695 -11.196 5.898 1.00 89.25 76 CYS A C 1
ATOM 533 O O . CYS A 1 76 ? 9.644 -11.269 6.667 1.00 89.25 76 CYS A O 1
ATOM 535 N N . ASN A 1 77 ? 8.796 -10.716 4.660 1.00 90.75 77 ASN A N 1
ATOM 536 C CA . ASN A 1 77 ? 9.995 -10.141 4.046 1.00 90.75 77 ASN A CA 1
ATOM 537 C C . ASN A 1 77 ? 9.620 -8.865 3.265 1.00 90.75 77 ASN A C 1
ATOM 539 O O . ASN A 1 77 ? 10.074 -8.650 2.136 1.00 90.75 77 ASN A O 1
ATOM 543 N N . GLY A 1 78 ? 8.699 -8.072 3.829 1.00 91.50 78 GLY A N 1
ATOM 544 C CA . GLY A 1 78 ? 8.211 -6.832 3.233 1.00 91.50 78 GLY A CA 1
ATOM 545 C C . GLY A 1 78 ? 9.323 -5.794 3.128 1.00 91.50 78 GLY A C 1
ATOM 546 O O . GLY A 1 78 ? 10.078 -5.597 4.075 1.00 91.50 78 GLY A O 1
ATOM 547 N N . VAL A 1 79 ? 9.411 -5.128 1.980 1.00 95.00 79 VAL A N 1
ATOM 548 C CA . VAL A 1 79 ? 10.440 -4.121 1.695 1.00 95.00 79 VAL A CA 1
ATOM 549 C C . VAL A 1 79 ? 9.826 -2.731 1.548 1.00 95.00 79 VAL A C 1
ATOM 551 O O . VAL A 1 79 ? 8.666 -2.586 1.147 1.00 95.00 79 VAL A O 1
ATOM 554 N N . SER A 1 80 ? 10.597 -1.714 1.926 1.00 94.81 80 SER A N 1
ATOM 555 C CA . SER A 1 80 ? 10.176 -0.310 1.971 1.00 94.81 80 SER A CA 1
ATOM 556 C C . SER A 1 80 ? 9.789 0.293 0.599 1.00 94.81 80 SER A C 1
ATOM 558 O O . SER A 1 80 ? 10.191 -0.215 -0.452 1.00 94.81 80 SER A O 1
ATOM 560 N N . PRO A 1 81 ? 9.060 1.433 0.561 1.00 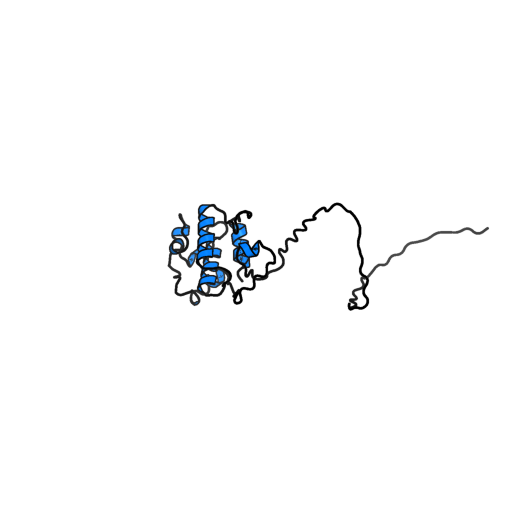96.00 81 PRO A N 1
ATOM 561 C CA . PRO A 1 81 ? 8.778 2.151 -0.690 1.00 96.00 81 PRO A CA 1
ATOM 562 C C . PRO A 1 81 ? 10.045 2.554 -1.460 1.00 96.00 81 PRO A C 1
ATOM 564 O O . PRO A 1 81 ? 10.072 2.500 -2.690 1.00 96.00 81 PRO A O 1
ATOM 567 N N . GLY A 1 82 ? 11.116 2.904 -0.735 1.00 95.75 82 GLY A N 1
ATOM 568 C CA . GLY A 1 82 ? 12.414 3.248 -1.317 1.00 95.75 82 GLY A CA 1
ATOM 569 C C . GLY A 1 82 ? 13.076 2.073 -2.038 1.00 95.75 82 GLY A C 1
ATOM 570 O O . GLY A 1 82 ? 13.650 2.273 -3.107 1.00 95.75 82 GLY A O 1
ATOM 571 N N . PHE A 1 83 ? 12.937 0.847 -1.517 1.00 95.75 83 PHE A N 1
ATOM 572 C CA . PHE A 1 83 ? 13.380 -0.361 -2.216 1.00 95.75 83 PHE A CA 1
ATOM 573 C C . PHE A 1 83 ? 12.658 -0.503 -3.560 1.00 95.75 83 PHE A C 1
ATOM 575 O O . PHE A 1 83 ? 13.305 -0.565 -4.601 1.00 95.75 83 PHE A O 1
ATOM 582 N N . TRP A 1 84 ? 11.321 -0.464 -3.563 1.00 96.44 84 TRP A N 1
ATOM 583 C CA . TRP A 1 84 ? 10.527 -0.612 -4.789 1.00 96.44 84 TRP A CA 1
ATO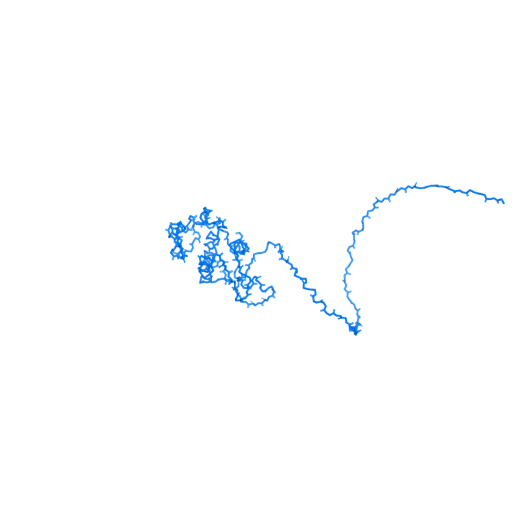M 584 C C . TRP A 1 84 ? 10.817 0.467 -5.836 1.00 96.44 84 TRP A C 1
ATOM 586 O O . TRP A 1 84 ? 10.809 0.178 -7.033 1.00 96.44 84 TRP A O 1
ATOM 596 N N . LYS A 1 85 ? 11.112 1.696 -5.402 1.00 95.69 85 LYS A N 1
ATOM 597 C CA . LYS A 1 85 ? 11.519 2.792 -6.288 1.00 95.69 85 LYS A CA 1
ATOM 598 C C . LYS A 1 85 ? 12.898 2.560 -6.925 1.00 95.69 85 LYS A C 1
ATOM 600 O O . LYS A 1 85 ? 13.104 2.956 -8.070 1.00 95.69 85 LYS A O 1
ATOM 605 N N . ASN A 1 86 ? 13.823 1.924 -6.209 1.00 96.19 86 ASN A N 1
ATOM 606 C CA . ASN A 1 86 ? 15.189 1.680 -6.680 1.00 96.19 86 ASN A CA 1
ATOM 607 C C . ASN A 1 86 ? 15.360 0.338 -7.413 1.00 96.19 86 ASN A C 1
ATOM 609 O O . ASN A 1 86 ? 16.314 0.205 -8.173 1.00 96.19 86 ASN A O 1
ATOM 613 N N . HIS A 1 87 ? 14.424 -0.603 -7.237 1.00 95.81 87 HIS A N 1
ATOM 614 C CA . HIS A 1 87 ? 14.410 -1.931 -7.865 1.00 95.81 87 HIS A CA 1
ATOM 615 C C . HIS A 1 87 ? 13.206 -2.132 -8.801 1.00 95.81 87 HIS A C 1
ATOM 617 O O . HIS A 1 87 ? 12.350 -2.991 -8.559 1.00 95.81 87 HIS A O 1
ATOM 623 N N . PRO A 1 88 ? 13.083 -1.339 -9.885 1.00 93.88 88 PRO A N 1
ATOM 624 C CA . PRO A 1 88 ? 11.994 -1.478 -10.845 1.00 93.88 88 PRO A CA 1
ATOM 625 C C . PRO A 1 88 ? 11.948 -2.874 -11.499 1.00 93.88 88 PRO A C 1
ATOM 627 O O . PRO A 1 88 ? 10.882 -3.324 -11.916 1.00 93.88 88 PRO A O 1
ATOM 630 N N . GLU A 1 89 ? 13.070 -3.569 -11.633 1.00 94.31 89 GLU A N 1
ATOM 631 C CA . GLU A 1 89 ? 13.177 -4.927 -12.177 1.00 94.31 89 GLU A CA 1
ATOM 632 C C . GLU A 1 89 ? 12.452 -5.997 -11.346 1.00 94.31 89 GLU A C 1
ATOM 634 O O . GLU A 1 89 ? 11.971 -6.970 -11.921 1.00 94.31 89 GLU A O 1
ATOM 639 N N . GLU A 1 90 ? 12.296 -5.801 -10.033 1.00 94.56 90 GLU A N 1
ATOM 640 C CA . GLU A 1 90 ? 11.637 -6.768 -9.142 1.00 94.56 90 GLU A CA 1
ATOM 641 C C . GLU A 1 90 ? 10.103 -6.648 -9.107 1.00 94.56 90 GLU A C 1
ATOM 643 O O . GLU A 1 90 ? 9.423 -7.409 -8.414 1.00 94.56 90 GLU A O 1
ATOM 648 N N . TRP A 1 91 ? 9.527 -5.678 -9.822 1.00 95.62 91 TRP A N 1
ATOM 649 C CA . TRP A 1 91 ? 8.091 -5.407 -9.755 1.00 95.62 91 TRP A CA 1
ATOM 650 C C . TRP A 1 91 ? 7.247 -6.588 -10.263 1.00 95.62 91 TRP A C 1
ATOM 652 O O . TRP A 1 91 ? 7.504 -7.094 -11.360 1.00 95.62 91 TRP A O 1
ATOM 662 N N . PRO A 1 92 ? 6.173 -6.973 -9.544 1.00 95.12 92 PRO A N 1
ATOM 663 C CA . PRO A 1 92 ? 5.216 -7.965 -10.020 1.00 95.12 92 PRO A CA 1
ATOM 664 C C . PRO A 1 92 ? 4.648 -7.592 -11.393 1.00 95.12 92 PRO A C 1
ATOM 666 O O . PRO A 1 92 ? 4.147 -6.484 -11.580 1.00 95.12 92 PRO A O 1
ATOM 669 N N . ALA A 1 93 ? 4.652 -8.537 -12.338 1.00 91.06 93 ALA A N 1
ATOM 670 C CA . ALA A 1 93 ? 4.214 -8.311 -13.722 1.00 91.06 93 ALA A CA 1
ATOM 671 C C . ALA A 1 93 ? 2.752 -7.824 -13.859 1.00 91.06 93 ALA A C 1
ATOM 673 O O . ALA A 1 93 ? 2.375 -7.246 -14.879 1.00 91.06 93 ALA A O 1
ATOM 674 N N . GLU A 1 94 ? 1.935 -8.041 -12.825 1.00 90.62 94 GLU A N 1
ATOM 675 C CA . GLU A 1 94 ? 0.555 -7.560 -12.705 1.00 90.62 94 GLU A CA 1
ATOM 676 C C . GLU A 1 94 ? 0.451 -6.025 -12.567 1.00 90.62 94 GLU A C 1
ATOM 678 O O . GLU A 1 94 ? -0.587 -5.446 -12.895 1.00 90.62 94 GLU A O 1
ATOM 683 N N . VAL A 1 95 ? 1.506 -5.359 -12.080 1.00 93.75 95 VAL A N 1
ATOM 684 C CA . VAL A 1 95 ? 1.511 -3.936 -11.710 1.00 93.75 95 VAL A CA 1
ATOM 685 C C . VAL A 1 95 ? 2.507 -3.176 -12.581 1.00 93.75 95 VAL A C 1
ATOM 687 O O . VAL A 1 95 ? 3.719 -3.355 -12.468 1.00 93.75 95 VAL A O 1
ATOM 690 N N . ARG A 1 96 ? 2.023 -2.285 -13.454 1.00 94.44 96 ARG A N 1
ATOM 691 C CA . ARG A 1 96 ? 2.912 -1.478 -14.302 1.00 94.44 96 ARG A CA 1
ATOM 692 C C . ARG A 1 96 ? 3.272 -0.178 -13.589 1.00 94.44 96 ARG A C 1
ATOM 694 O O . ARG A 1 96 ? 2.399 0.538 -13.121 1.00 94.44 96 ARG A O 1
ATOM 701 N N . LYS A 1 97 ? 4.555 0.180 -13.608 1.00 93.94 97 LYS A N 1
ATOM 702 C CA . LYS A 1 97 ? 5.109 1.431 -13.045 1.00 93.94 97 LYS A CA 1
ATOM 703 C C . LYS A 1 97 ? 4.365 2.684 -13.521 1.00 93.94 97 LYS A C 1
ATOM 705 O O . LYS A 1 97 ? 4.066 3.566 -12.727 1.00 93.94 97 LYS A O 1
ATOM 710 N N . ASN A 1 98 ? 4.015 2.701 -14.809 1.00 95.19 98 ASN A N 1
ATOM 71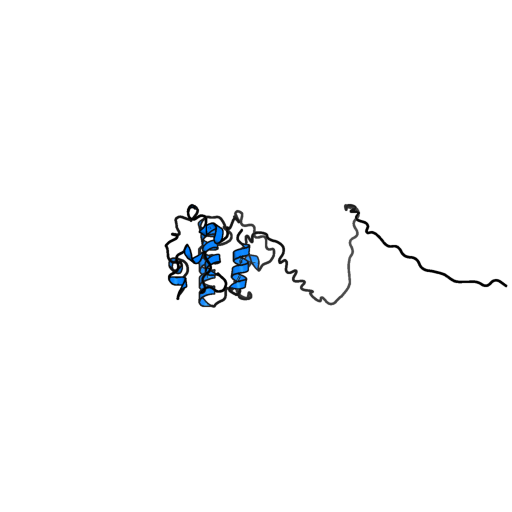1 C CA . ASN A 1 98 ? 3.332 3.809 -15.478 1.00 95.19 98 ASN A CA 1
ATOM 712 C C . ASN A 1 98 ? 1.794 3.697 -15.430 1.00 95.19 98 ASN A C 1
ATOM 714 O O . ASN A 1 98 ? 1.113 4.546 -16.005 1.00 95.19 98 ASN A O 1
ATOM 718 N N . ASP A 1 99 ? 1.224 2.661 -14.797 1.00 94.94 99 ASP A N 1
ATOM 719 C CA . ASP A 1 99 ? -0.203 2.690 -14.466 1.00 94.94 99 ASP A CA 1
ATOM 720 C C . ASP A 1 99 ? -0.455 3.840 -13.480 1.00 94.94 99 ASP A C 1
ATOM 722 O O . ASP A 1 99 ? 0.401 4.174 -12.661 1.00 94.94 99 ASP A O 1
ATOM 726 N N . ARG A 1 100 ? -1.640 4.448 -13.539 1.00 95.38 100 ARG A N 1
ATOM 727 C CA . ARG A 1 100 ? -2.051 5.435 -12.534 1.00 95.38 100 ARG A CA 1
ATOM 728 C C . ARG A 1 100 ? -2.343 4.750 -11.208 1.00 95.38 100 ARG A C 1
ATOM 730 O O . ARG A 1 100 ? -2.993 3.708 -11.196 1.00 95.38 100 ARG A O 1
ATOM 737 N N . PHE A 1 101 ? -1.989 5.393 -10.099 1.00 95.00 101 PHE A N 1
ATOM 738 C CA . PHE A 1 101 ? -2.340 4.930 -8.755 1.00 95.00 101 PHE A CA 1
ATOM 739 C C . PHE A 1 101 ? -3.859 4.697 -8.607 1.00 95.00 101 PHE A C 1
ATOM 741 O O . PHE A 1 101 ? -4.281 3.652 -8.109 1.00 95.00 101 PHE A O 1
ATOM 748 N N . SER A 1 102 ? -4.677 5.584 -9.192 1.00 94.88 102 SER A N 1
ATOM 749 C CA . SER A 1 102 ? -6.148 5.474 -9.260 1.00 94.88 102 SER A CA 1
ATOM 750 C C . SER A 1 102 ? -6.699 4.208 -9.931 1.00 94.88 102 SER A C 1
ATOM 752 O O . SER A 1 102 ? -7.862 3.876 -9.717 1.00 94.88 102 SER A O 1
ATOM 754 N N . LYS A 1 103 ? -5.893 3.481 -10.720 1.00 94.12 103 LYS A N 1
ATOM 755 C CA . LYS A 1 103 ? -6.277 2.199 -11.339 1.00 94.12 103 LYS A CA 1
ATOM 756 C C . LYS A 1 103 ? -6.483 1.096 -10.300 1.00 94.12 103 LYS A C 1
ATOM 758 O O . LYS A 1 103 ? -7.342 0.238 -10.484 1.00 94.12 103 LYS A O 1
ATOM 763 N N . PHE A 1 104 ? -5.673 1.107 -9.243 1.00 93.75 104 PHE A N 1
ATOM 764 C CA . PHE A 1 104 ? -5.718 0.123 -8.159 1.00 93.75 104 PHE A CA 1
ATOM 765 C C . PHE A 1 104 ? -6.386 0.704 -6.912 1.00 93.75 104 PHE A C 1
ATOM 767 O O . PHE A 1 104 ? -7.149 0.012 -6.248 1.00 93.75 104 PHE A O 1
ATOM 774 N N . PHE A 1 105 ? -6.133 1.981 -6.624 1.00 94.69 105 PHE A N 1
ATOM 775 C CA . PHE A 1 105 ? -6.537 2.664 -5.402 1.00 94.69 105 PHE A CA 1
ATOM 776 C C . PHE A 1 105 ? -7.478 3.826 -5.730 1.00 94.69 105 PHE A C 1
ATOM 778 O O . PHE A 1 105 ? -6.995 4.918 -6.032 1.00 94.69 105 PHE A O 1
ATOM 785 N N . PRO A 1 106 ? -8.811 3.627 -5.689 1.00 92.00 106 PRO A N 1
ATOM 786 C CA . PRO A 1 106 ? -9.772 4.678 -6.000 1.00 92.00 106 PRO A CA 1
ATOM 787 C C . PRO A 1 106 ? -9.507 5.935 -5.168 1.00 92.00 106 PRO A C 1
ATOM 789 O O . PRO A 1 106 ? -9.505 5.899 -3.937 1.00 92.00 106 PRO A O 1
ATOM 792 N N . CYS A 1 107 ? -9.239 7.042 -5.853 1.00 89.94 107 CYS A N 1
ATOM 793 C CA . CYS A 1 107 ? -8.916 8.328 -5.254 1.00 89.94 107 CYS A CA 1
ATOM 794 C C . CYS A 1 107 ? -9.278 9.465 -6.218 1.00 89.94 107 CYS A C 1
ATOM 796 O O . CYS A 1 107 ? -9.407 9.267 -7.430 1.00 89.94 107 CYS A O 1
ATOM 798 N N . HIS A 1 108 ? -9.443 10.666 -5.670 1.00 84.62 108 HIS A N 1
ATOM 799 C CA . HIS A 1 108 ? -9.760 11.881 -6.418 1.00 84.62 108 HIS A CA 1
ATOM 800 C C . HIS A 1 108 ? -8.665 12.937 -6.205 1.00 84.62 108 HIS A C 1
ATOM 802 O O . HIS A 1 108 ? -7.808 12.794 -5.335 1.00 84.62 108 HIS A O 1
ATOM 808 N N . GLY A 1 109 ? -8.675 14.004 -7.006 1.00 87.12 109 GLY A N 1
ATOM 809 C CA . GLY A 1 109 ? -7.666 15.064 -6.918 1.00 87.12 109 GLY A CA 1
ATOM 810 C C . GLY A 1 109 ? -6.286 14.627 -7.422 1.00 87.12 109 GLY A C 1
ATOM 811 O O . GLY A 1 109 ? -6.182 13.764 -8.296 1.00 87.12 109 GLY A O 1
ATOM 812 N N . VAL A 1 110 ? -5.227 15.242 -6.887 1.00 88.88 110 VAL A N 1
ATOM 813 C CA . VAL A 1 110 ? -3.849 15.149 -7.411 1.00 88.88 110 VAL A CA 1
ATOM 814 C C . VAL A 1 110 ? -3.357 13.701 -7.513 1.00 88.88 110 VAL A C 1
ATOM 816 O O . VAL A 1 110 ? -2.924 13.284 -8.587 1.00 88.88 110 VAL A O 1
ATOM 819 N N . LEU A 1 111 ? -3.519 12.906 -6.447 1.00 90.44 111 LEU A N 1
ATOM 820 C CA . LEU A 1 111 ? -3.054 11.511 -6.380 1.00 90.44 111 LEU A CA 1
ATOM 821 C C . LEU A 1 111 ? -3.642 10.616 -7.485 1.00 90.44 111 LEU A C 1
ATOM 823 O O . LEU A 1 111 ? -3.020 9.634 -7.881 1.00 90.44 111 LEU A O 1
ATOM 827 N N . SER A 1 112 ? -4.809 10.969 -8.036 1.00 92.38 112 SER A N 1
ATOM 828 C CA . SER A 1 112 ? -5.449 10.183 -9.098 1.00 92.38 112 SER A CA 1
ATOM 829 C C . SER A 1 112 ? -4.699 10.218 -10.437 1.00 92.38 112 SER A C 1
ATOM 831 O O . SER A 1 112 ? -4.873 9.313 -11.260 1.00 92.38 112 SER A O 1
ATOM 833 N N . GLY A 1 113 ? -3.869 11.243 -10.660 1.00 92.31 113 GLY A N 1
ATOM 834 C CA . GLY A 1 113 ? -3.027 11.392 -11.847 1.00 92.31 113 GLY A CA 1
ATOM 835 C C . GLY A 1 113 ? -1.612 10.828 -11.697 1.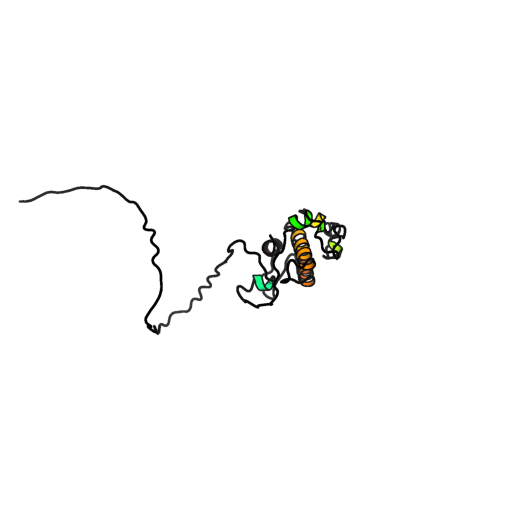00 92.31 113 GLY A C 1
ATOM 836 O O . GLY A 1 113 ? -0.956 10.611 -12.715 1.00 92.31 113 GLY A O 1
ATOM 837 N N . VAL A 1 114 ? -1.160 10.579 -10.464 1.00 94.94 114 VAL A N 1
ATOM 838 C CA . VAL A 1 114 ? 0.199 10.117 -10.135 1.00 94.94 114 VAL A CA 1
ATOM 839 C C . VAL A 1 114 ? 0.390 8.667 -10.597 1.00 94.94 114 VAL A C 1
ATOM 841 O O . VAL A 1 114 ? -0.533 7.849 -10.507 1.00 94.94 114 VAL A O 1
ATOM 844 N N . SER A 1 115 ? 1.575 8.333 -11.119 1.00 96.19 115 SER A N 1
ATOM 845 C CA . SER A 1 115 ? 1.891 6.955 -11.510 1.00 96.19 115 SER A CA 1
ATOM 846 C C . SER A 1 115 ? 2.184 6.071 -10.293 1.00 96.19 115 SER A C 1
ATOM 848 O O . SER A 1 115 ? 2.561 6.552 -9.224 1.00 96.19 115 SER A O 1
ATOM 850 N N . CYS A 1 116 ? 2.053 4.757 -10.459 1.00 95.88 116 CYS A N 1
ATOM 851 C CA . CYS A 1 116 ? 2.444 3.774 -9.453 1.00 95.88 116 CYS A CA 1
ATOM 852 C C . CYS A 1 116 ? 3.926 3.880 -9.051 1.00 95.88 116 CYS A C 1
ATOM 854 O O . CYS A 1 116 ? 4.263 3.489 -7.936 1.00 95.88 116 CYS A O 1
ATOM 856 N N . MET A 1 117 ? 4.800 4.399 -9.920 1.00 95.94 117 MET A N 1
ATOM 857 C CA . MET A 1 117 ? 6.206 4.673 -9.604 1.00 95.94 117 MET A CA 1
ATOM 858 C C . MET A 1 117 ? 6.377 5.968 -8.802 1.00 95.94 117 MET A C 1
ATOM 860 O O . MET A 1 117 ? 7.091 5.994 -7.802 1.00 95.94 117 MET A O 1
ATOM 864 N N . ASP A 1 118 ? 5.708 7.043 -9.223 1.00 95.38 118 ASP A N 1
ATOM 865 C CA . ASP A 1 118 ? 5.888 8.374 -8.634 1.00 95.38 118 ASP A CA 1
ATOM 866 C C . ASP A 1 118 ? 5.315 8.449 -7.212 1.00 95.38 118 ASP A C 1
ATOM 868 O O . ASP A 1 118 ? 5.933 9.061 -6.339 1.00 95.38 118 ASP A O 1
ATOM 872 N N . ILE A 1 119 ? 4.205 7.743 -6.946 1.00 96.06 119 ILE A N 1
ATOM 873 C CA . ILE A 1 119 ? 3.571 7.640 -5.618 1.00 96.06 119 ILE A CA 1
ATOM 874 C C . ILE A 1 119 ? 4.482 6.985 -4.563 1.00 96.06 119 ILE A C 1
ATOM 876 O O . ILE A 1 119 ? 4.240 7.144 -3.373 1.00 96.06 119 ILE A O 1
ATOM 880 N N . LEU A 1 120 ? 5.562 6.296 -4.965 1.00 95.94 120 LEU A N 1
ATOM 881 C CA . LEU A 1 120 ? 6.603 5.802 -4.047 1.00 95.94 120 LEU A CA 1
ATOM 882 C C . LEU A 1 120 ? 7.559 6.912 -3.553 1.00 95.94 120 LEU A C 1
ATOM 884 O O . LEU A 1 120 ? 8.570 6.633 -2.910 1.00 95.94 120 LEU A O 1
ATOM 888 N N . SER A 1 121 ? 7.255 8.170 -3.871 1.00 93.75 121 SER A N 1
ATOM 889 C CA . SER A 1 121 ? 7.926 9.380 -3.389 1.00 93.75 121 SER A CA 1
ATOM 890 C C . SER A 1 121 ? 6.929 10.259 -2.637 1.00 93.75 121 SER A C 1
ATOM 892 O O . SER A 1 121 ? 5.729 10.178 -2.899 1.00 93.75 121 SER A O 1
ATOM 894 N N . HIS A 1 122 ? 7.429 11.148 -1.771 1.00 91.75 122 HIS A N 1
ATOM 895 C CA . HIS A 1 122 ? 6.593 12.132 -1.079 1.00 91.75 122 HIS A CA 1
ATOM 896 C C . HIS A 1 122 ? 5.685 12.899 -2.051 1.00 91.75 122 HIS A C 1
ATOM 898 O O . HIS A 1 122 ? 6.143 13.346 -3.103 1.00 91.75 122 HIS A O 1
ATOM 904 N N . GLN A 1 123 ? 4.411 13.041 -1.683 1.00 91.38 123 GLN A N 1
ATOM 905 C CA . GLN A 1 123 ? 3.431 13.856 -2.394 1.00 91.38 123 GLN A CA 1
ATOM 906 C C . GLN A 1 123 ? 2.904 14.925 -1.438 1.00 91.38 123 GLN A C 1
ATOM 908 O O . GLN A 1 123 ? 2.374 14.583 -0.383 1.00 91.38 123 GLN A O 1
ATOM 913 N N . ASP A 1 124 ? 2.937 16.198 -1.834 1.00 88.25 124 ASP A N 1
ATOM 914 C CA . ASP A 1 124 ? 2.406 17.297 -1.007 1.00 88.25 124 ASP A CA 1
ATOM 915 C C . ASP A 1 124 ? 0.899 17.132 -0.706 1.00 88.25 124 ASP A C 1
ATOM 917 O O . ASP A 1 124 ? 0.389 17.602 0.309 1.00 88.25 124 ASP A O 1
ATOM 921 N N . ALA A 1 125 ? 0.181 16.426 -1.588 1.00 86.50 125 ALA A N 1
ATOM 922 C CA . ALA A 1 125 ? -1.235 16.086 -1.443 1.00 86.50 125 ALA A CA 1
ATOM 923 C C . ALA A 1 125 ? -1.512 14.899 -0.491 1.00 86.50 125 ALA A C 1
ATOM 925 O O . ALA A 1 125 ? -2.674 14.579 -0.248 1.00 86.50 125 ALA A O 1
ATOM 926 N N . ASP A 1 126 ? -0.476 14.238 0.033 1.00 87.81 126 ASP A N 1
ATOM 927 C CA . ASP A 1 126 ? -0.558 13.112 0.969 1.00 87.81 126 ASP A CA 1
ATOM 928 C C . ASP A 1 126 ? 0.339 13.384 2.183 1.00 87.81 126 ASP A C 1
ATOM 930 O O . ASP A 1 126 ? 1.462 12.891 2.295 1.00 87.81 126 ASP A O 1
ATOM 934 N N . GLN A 1 127 ? -0.176 14.195 3.108 1.00 85.56 127 GLN A N 1
ATOM 935 C CA . GLN A 1 127 ? 0.573 14.741 4.245 1.00 85.56 127 GLN A CA 1
ATOM 936 C C . GLN A 1 127 ? 1.297 13.684 5.103 1.00 85.56 127 GLN A C 1
ATOM 938 O O . GLN A 1 127 ? 2.335 13.988 5.686 1.00 85.56 127 GLN A O 1
ATOM 943 N N . ASN A 1 128 ? 0.772 12.454 5.180 1.00 88.94 128 ASN A N 1
ATOM 944 C CA . ASN A 1 128 ? 1.384 11.363 5.953 1.00 88.94 128 ASN A CA 1
ATOM 945 C C . ASN A 1 128 ? 2.118 10.337 5.067 1.00 88.94 128 ASN A C 1
ATOM 947 O O . ASN A 1 128 ? 2.754 9.431 5.597 1.00 88.94 128 ASN A O 1
ATOM 951 N N . ASN A 1 129 ? 2.065 10.465 3.736 1.00 92.88 129 ASN A N 1
ATOM 952 C CA . ASN A 1 129 ? 2.548 9.479 2.759 1.00 92.88 129 ASN A CA 1
ATOM 953 C C . ASN A 1 129 ? 1.821 8.120 2.828 1.00 92.88 129 ASN A C 1
ATOM 955 O O . ASN A 1 129 ? 2.421 7.063 2.607 1.00 92.88 129 ASN A O 1
ATOM 959 N N . VAL A 1 130 ? 0.520 8.118 3.130 1.00 94.31 130 VAL A N 1
ATOM 960 C CA . VAL A 1 130 ? -0.276 6.884 3.219 1.00 94.31 130 VAL A CA 1
ATOM 961 C C . VAL A 1 130 ? -0.273 6.118 1.896 1.00 94.31 130 VAL A C 1
ATOM 963 O O . VAL A 1 130 ? -0.089 4.904 1.901 1.00 94.31 130 VAL A O 1
ATOM 966 N N . GLY A 1 131 ? -0.426 6.804 0.762 1.00 93.81 131 GLY A N 1
ATOM 967 C CA . GLY A 1 131 ? -0.411 6.219 -0.579 1.00 93.81 131 GLY A CA 1
ATOM 968 C C . GLY A 1 131 ? 0.930 5.572 -0.920 1.00 93.81 131 GLY A C 1
ATOM 969 O O . GLY A 1 131 ? 0.952 4.463 -1.453 1.00 93.81 131 GLY A O 1
ATOM 970 N N . MET A 1 132 ? 2.041 6.198 -0.518 1.00 95.69 132 MET A N 1
ATOM 971 C CA . MET A 1 132 ? 3.399 5.657 -0.665 1.00 95.69 132 MET A CA 1
ATOM 972 C C . MET A 1 132 ? 3.557 4.316 0.067 1.00 95.69 132 MET A C 1
ATOM 974 O O . MET A 1 132 ? 3.984 3.320 -0.523 1.00 95.69 132 MET A O 1
ATOM 978 N N . HIS A 1 133 ? 3.169 4.263 1.345 1.00 95.88 133 HIS A N 1
ATOM 979 C CA . HIS A 1 133 ? 3.264 3.042 2.148 1.00 95.88 133 HIS A CA 1
ATOM 980 C C . HIS A 1 133 ? 2.232 1.978 1.737 1.00 95.88 133 HIS A C 1
ATOM 982 O O . HIS A 1 133 ? 2.550 0.788 1.718 1.00 95.88 133 HIS A O 1
ATOM 988 N N . ILE A 1 134 ? 1.018 2.367 1.340 1.00 96.31 134 ILE A N 1
ATOM 989 C CA . ILE A 1 134 ? -0.002 1.449 0.809 1.00 96.31 134 ILE A CA 1
ATOM 990 C C . ILE A 1 134 ? 0.459 0.814 -0.509 1.00 96.31 134 ILE A C 1
ATOM 992 O O . ILE A 1 134 ? 0.352 -0.405 -0.655 1.00 96.31 134 ILE A O 1
ATOM 996 N N . MET A 1 135 ? 1.033 1.592 -1.432 1.00 96.75 135 MET A N 1
ATOM 997 C CA . MET A 1 135 ? 1.551 1.078 -2.703 1.00 96.75 135 MET A CA 1
ATOM 998 C C . MET A 1 135 ? 2.683 0.065 -2.476 1.00 96.75 135 MET A C 1
ATOM 1000 O O . MET A 1 135 ? 2.651 -1.029 -3.040 1.00 96.75 135 MET A O 1
ATOM 1004 N N . ALA A 1 136 ? 3.638 0.370 -1.592 1.00 96.75 136 ALA A N 1
ATOM 1005 C CA . ALA A 1 136 ? 4.696 -0.572 -1.219 1.00 96.75 136 ALA A CA 1
ATOM 1006 C C . ALA A 1 136 ? 4.142 -1.848 -0.558 1.00 96.75 136 ALA A C 1
ATOM 1008 O O . ALA A 1 136 ? 4.579 -2.952 -0.878 1.00 96.75 136 ALA A O 1
ATOM 1009 N N . THR A 1 137 ? 3.124 -1.726 0.302 1.00 96.12 137 THR A N 1
ATOM 1010 C CA . THR A 1 137 ? 2.438 -2.883 0.911 1.00 96.12 137 THR A CA 1
ATOM 1011 C C . THR A 1 137 ? 1.789 -3.759 -0.155 1.00 96.12 137 THR A C 1
ATOM 1013 O O . THR A 1 137 ? 1.899 -4.981 -0.109 1.00 96.12 137 THR A O 1
ATOM 1016 N N . TYR A 1 138 ? 1.144 -3.147 -1.146 1.00 96.56 138 TYR A N 1
ATOM 1017 C CA . TYR A 1 138 ? 0.514 -3.858 -2.251 1.00 96.56 138 TYR A CA 1
ATOM 1018 C C . TYR A 1 138 ? 1.536 -4.599 -3.117 1.00 96.56 138 TYR A C 1
ATOM 1020 O O . TYR A 1 138 ? 1.344 -5.780 -3.396 1.00 96.56 138 TYR A O 1
ATOM 1028 N N . LEU A 1 139 ? 2.664 -3.964 -3.452 1.00 96.88 139 LEU A N 1
ATOM 1029 C CA . LEU A 1 139 ? 3.780 -4.621 -4.141 1.00 96.88 139 LEU A CA 1
ATOM 1030 C C . LEU A 1 139 ? 4.363 -5.779 -3.310 1.00 96.88 139 LEU A C 1
ATOM 1032 O O . LEU A 1 139 ? 4.634 -6.846 -3.864 1.00 96.88 139 LEU A O 1
ATOM 1036 N N . ASN A 1 140 ? 4.470 -5.630 -1.984 1.00 96.06 140 ASN A N 1
ATOM 1037 C CA . ASN A 1 140 ? 4.889 -6.702 -1.072 1.00 96.06 140 ASN A CA 1
ATOM 1038 C C . ASN A 1 140 ? 3.917 -7.898 -1.071 1.00 96.06 140 ASN A C 1
ATOM 1040 O O . ASN A 1 140 ? 4.366 -9.042 -1.032 1.00 96.06 140 ASN A O 1
ATOM 1044 N N . VAL A 1 141 ? 2.599 -7.671 -1.149 1.00 95.00 141 VAL A N 1
ATOM 1045 C CA . VAL A 1 141 ? 1.619 -8.767 -1.288 1.00 95.00 141 VAL A CA 1
ATOM 1046 C C . VAL A 1 141 ? 1.711 -9.409 -2.676 1.00 95.00 141 VAL A C 1
ATOM 1048 O O . VAL A 1 141 ? 1.762 -10.631 -2.786 1.00 95.00 141 VAL A O 1
ATOM 1051 N N . CYS A 1 142 ? 1.750 -8.611 -3.747 1.00 95.31 142 CYS A N 1
ATOM 1052 C CA . CYS A 1 142 ? 1.757 -9.111 -5.128 1.00 95.31 142 CYS A CA 1
ATOM 1053 C C . CYS A 1 142 ? 3.046 -9.871 -5.495 1.00 95.31 142 CYS A C 1
ATOM 1055 O O . CYS A 1 142 ? 3.011 -10.755 -6.344 1.00 95.31 142 CYS A O 1
ATOM 1057 N N . SER A 1 143 ? 4.173 -9.562 -4.847 1.00 94.50 143 SER A N 1
ATOM 1058 C CA . SER A 1 143 ? 5.441 -10.304 -4.980 1.0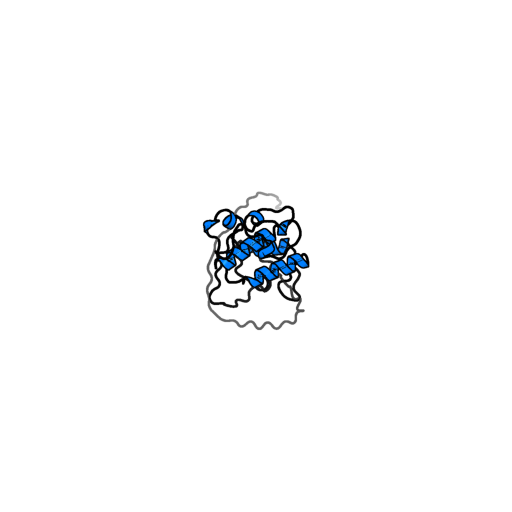0 94.50 143 SER A CA 1
ATOM 1059 C C . SER A 1 143 ? 5.541 -11.537 -4.071 1.00 94.50 143 SER A C 1
ATOM 1061 O O . SER A 1 143 ? 6.539 -12.250 -4.128 1.00 94.50 143 SER A O 1
ATOM 1063 N N . GLY A 1 144 ? 4.554 -11.787 -3.202 1.00 92.19 144 GLY A N 1
ATOM 1064 C CA . GLY A 1 144 ? 4.615 -12.855 -2.197 1.00 92.19 144 GLY A CA 1
ATOM 1065 C C . GLY A 1 144 ? 5.582 -12.582 -1.036 1.00 92.19 144 GLY A C 1
ATOM 1066 O O . GLY A 1 144 ? 5.762 -13.443 -0.177 1.00 92.19 144 GLY A O 1
ATOM 1067 N N . ARG A 1 145 ? 6.179 -11.382 -0.962 1.00 92.94 145 ARG A N 1
ATOM 1068 C CA . ARG A 1 145 ? 7.060 -10.956 0.139 1.00 92.94 145 ARG A CA 1
ATOM 1069 C C . ARG A 1 145 ? 6.337 -10.895 1.488 1.00 92.94 145 ARG A C 1
ATOM 1071 O O . ARG A 1 145 ? 6.988 -11.051 2.520 1.00 92.94 145 ARG A O 1
ATOM 1078 N N . ILE A 1 146 ? 5.015 -10.701 1.499 1.00 92.56 146 ILE A N 1
ATOM 1079 C CA . ILE A 1 146 ? 4.169 -10.853 2.692 1.00 92.56 146 ILE A CA 1
ATOM 1080 C C . ILE A 1 146 ? 2.899 -11.663 2.390 1.00 92.56 146 ILE A C 1
ATOM 1082 O O . ILE A 1 146 ? 2.269 -11.460 1.355 1.00 92.56 146 ILE A O 1
ATOM 1086 N N . THR A 1 147 ? 2.482 -12.540 3.316 1.00 90.50 147 THR A N 1
ATOM 1087 C CA . THR A 1 147 ? 1.237 -13.343 3.187 1.00 90.50 147 THR A CA 1
ATOM 1088 C C . THR A 1 147 ? 0.222 -13.132 4.322 1.00 90.50 147 THR A C 1
ATOM 1090 O O . THR A 1 147 ? -0.893 -13.656 4.271 1.00 90.50 147 THR A O 1
ATOM 1093 N N . PHE A 1 148 ? 0.546 -12.328 5.344 1.00 87.69 148 PHE A N 1
ATOM 1094 C CA . PHE A 1 148 ? -0.391 -11.986 6.431 1.00 87.69 148 PHE A CA 1
ATOM 1095 C C . PHE A 1 148 ? -1.476 -10.966 6.018 1.00 87.69 148 PHE A C 1
ATOM 1097 O O . PHE A 1 148 ? -2.465 -10.796 6.735 1.00 87.69 148 PHE A O 1
ATOM 1104 N N . LEU A 1 149 ? -1.305 -10.306 4.867 1.00 90.75 149 LEU A N 1
ATOM 1105 C CA . LEU A 1 149 ? -2.276 -9.426 4.213 1.00 90.75 149 LEU A CA 1
ATOM 1106 C C . LEU A 1 149 ? -2.632 -9.978 2.828 1.00 90.75 149 LEU A C 1
ATOM 1108 O O . LEU A 1 149 ? -1.799 -10.574 2.152 1.00 90.75 149 LEU A O 1
ATOM 1112 N N . THR A 1 150 ? -3.872 -9.755 2.391 1.00 92.06 150 THR A N 1
ATOM 1113 C CA . THR A 1 150 ? -4.327 -10.073 1.028 1.00 92.06 150 THR A CA 1
ATOM 1114 C C . THR A 1 150 ? -4.396 -8.806 0.180 1.00 92.06 150 THR A C 1
ATOM 1116 O O . THR A 1 150 ? -4.525 -7.706 0.720 1.00 92.06 150 THR A O 1
ATOM 1119 N N . ARG A 1 151 ? -4.379 -8.951 -1.155 1.00 93.56 151 ARG A N 1
ATOM 1120 C CA . ARG A 1 151 ? -4.532 -7.819 -2.090 1.00 93.56 151 ARG A CA 1
ATOM 1121 C C . ARG A 1 151 ? -5.787 -7.006 -1.756 1.00 93.56 151 ARG A C 1
ATOM 1123 O O . ARG A 1 151 ? -5.689 -5.804 -1.541 1.00 93.56 151 ARG A O 1
ATOM 1130 N N . GLN A 1 152 ? -6.927 -7.684 -1.587 1.00 92.50 152 GLN A N 1
ATOM 1131 C CA . GLN A 1 152 ? -8.195 -7.047 -1.220 1.00 92.50 152 GLN A CA 1
ATOM 1132 C C . GLN A 1 152 ? -8.122 -6.303 0.121 1.00 92.50 152 GLN A C 1
ATOM 1134 O O . GLN A 1 152 ? -8.596 -5.178 0.201 1.00 92.50 152 GLN A O 1
ATOM 1139 N N . ALA A 1 153 ? -7.474 -6.863 1.149 1.00 91.62 153 ALA A N 1
ATOM 1140 C CA . ALA A 1 153 ? -7.345 -6.180 2.436 1.00 91.62 153 ALA A CA 1
ATOM 1141 C C . ALA A 1 153 ? -6.579 -4.848 2.319 1.00 91.62 153 ALA A C 1
ATOM 1143 O O . ALA A 1 153 ? -6.929 -3.885 2.996 1.00 91.62 153 ALA A O 1
ATOM 1144 N N . VAL A 1 154 ? -5.570 -4.760 1.442 1.00 95.12 154 VAL A N 1
ATOM 1145 C CA . VAL A 1 154 ? -4.841 -3.504 1.181 1.00 95.12 154 VAL A CA 1
ATOM 1146 C C . VAL A 1 154 ? -5.712 -2.490 0.425 1.00 95.12 154 VAL A C 1
ATOM 1148 O O . VAL A 1 154 ? -5.699 -1.307 0.766 1.00 95.12 154 VAL A O 1
ATOM 1151 N N . LEU A 1 155 ? -6.528 -2.944 -0.533 1.00 95.00 155 LEU A N 1
ATOM 1152 C CA . LEU A 1 155 ? -7.514 -2.095 -1.217 1.00 95.00 155 LEU A CA 1
ATOM 1153 C C . LEU A 1 155 ? -8.593 -1.570 -0.252 1.00 95.00 155 LEU A C 1
ATOM 1155 O O . LEU A 1 155 ? -8.946 -0.389 -0.297 1.00 95.00 155 LEU A O 1
ATOM 1159 N N . ASP A 1 156 ? -9.084 -2.419 0.653 1.00 93.06 156 ASP A N 1
ATOM 1160 C CA . ASP A 1 156 ? -10.091 -2.068 1.661 1.00 93.06 156 ASP A CA 1
ATOM 1161 C C . ASP A 1 156 ? -9.539 -1.075 2.698 1.00 93.06 156 ASP A C 1
ATOM 1163 O O . ASP A 1 156 ? -10.259 -0.162 3.113 1.00 93.06 156 ASP A O 1
ATOM 1167 N N . MET A 1 157 ? -8.265 -1.222 3.100 1.00 93.44 157 MET A N 1
ATOM 1168 C CA . MET A 1 157 ? -7.563 -0.249 3.951 1.00 93.44 157 MET A CA 1
ATOM 1169 C C . MET A 1 157 ? -7.557 1.135 3.302 1.00 93.44 157 MET A C 1
ATOM 1171 O O . MET A 1 157 ? -8.011 2.100 3.920 1.00 93.44 157 MET A O 1
ATOM 1175 N N . TRP A 1 158 ? -7.101 1.221 2.046 1.00 95.25 158 TRP A N 1
ATOM 1176 C CA . TRP A 1 158 ? -7.077 2.481 1.304 1.00 95.25 158 TRP A CA 1
ATOM 1177 C C . TRP A 1 158 ? -8.474 3.072 1.125 1.00 95.25 158 TRP A C 1
ATOM 1179 O O . TRP A 1 158 ? -8.685 4.238 1.433 1.00 95.25 158 TRP A O 1
ATOM 1189 N N . THR A 1 159 ? -9.442 2.279 0.662 1.00 93.75 159 THR A N 1
ATOM 1190 C CA . THR A 1 159 ? -10.788 2.775 0.335 1.00 93.75 159 THR A CA 1
ATOM 1191 C C . THR A 1 159 ? -11.476 3.367 1.562 1.00 93.75 159 THR A C 1
ATOM 1193 O O . THR A 1 159 ? -12.072 4.440 1.473 1.00 93.75 159 THR A O 1
ATOM 1196 N N . LYS A 1 160 ? -11.351 2.722 2.729 1.00 92.88 160 LYS A N 1
ATOM 1197 C CA . LYS A 1 160 ? -11.855 3.267 3.998 1.00 92.88 160 LYS A CA 1
ATOM 1198 C C . LYS A 1 160 ? -11.120 4.550 4.389 1.00 92.88 160 LYS A C 1
ATOM 1200 O O . LYS A 1 160 ? -11.782 5.551 4.651 1.00 92.88 160 LYS A O 1
ATOM 1205 N N . TYR A 1 161 ? -9.786 4.549 4.355 1.00 93.50 161 TYR A N 1
ATOM 1206 C CA . TYR A 1 161 ? -8.984 5.729 4.685 1.00 93.50 161 TYR A CA 1
ATOM 1207 C C . TYR A 1 161 ? -9.308 6.933 3.782 1.00 93.50 161 TYR A C 1
ATOM 1209 O O . TYR A 1 161 ? -9.615 8.010 4.281 1.00 93.50 161 TYR A O 1
ATOM 1217 N N . ASN A 1 162 ? -9.333 6.738 2.464 1.00 91.88 162 ASN A N 1
ATOM 1218 C CA . ASN A 1 162 ? -9.625 7.775 1.473 1.00 91.88 162 ASN A CA 1
ATOM 1219 C C . ASN A 1 162 ? -11.082 8.284 1.543 1.00 91.88 162 ASN A C 1
ATOM 1221 O O . ASN A 1 162 ? -11.360 9.397 1.107 1.00 91.88 162 ASN A O 1
ATOM 1225 N N . THR A 1 163 ? -12.011 7.497 2.102 1.00 91.44 163 THR A N 1
ATOM 1226 C CA . THR A 1 163 ? -13.424 7.889 2.277 1.00 91.44 163 THR A CA 1
ATOM 1227 C C . THR A 1 163 ? -13.679 8.615 3.603 1.00 91.44 163 THR A C 1
ATOM 1229 O O . THR A 1 163 ? -14.454 9.566 3.638 1.00 91.44 163 THR A O 1
ATOM 1232 N N . TYR A 1 164 ? -13.051 8.172 4.699 1.00 91.31 164 TYR A N 1
ATOM 1233 C CA . TYR A 1 164 ? -13.364 8.623 6.067 1.00 91.31 164 TYR A CA 1
ATOM 1234 C C . TYR A 1 164 ? -12.218 9.372 6.769 1.00 91.31 164 TYR A C 1
ATOM 1236 O O . TYR A 1 164 ? -12.335 9.706 7.947 1.00 91.31 164 TYR A O 1
ATOM 1244 N N . GLY A 1 165 ? -11.074 9.566 6.104 1.00 90.75 165 GLY A N 1
ATOM 1245 C CA . GLY A 1 165 ? -9.838 10.103 6.694 1.00 90.75 165 GLY A CA 1
ATOM 1246 C C . GLY A 1 165 ? -9.191 9.198 7.755 1.00 90.75 165 GLY A C 1
ATOM 1247 O O . GLY A 1 165 ? -8.178 9.564 8.350 1.00 90.75 165 GLY A O 1
ATOM 1248 N N . THR A 1 166 ? -9.778 8.026 8.017 1.00 92.69 166 THR A N 1
ATOM 1249 C CA . THR A 1 166 ? -9.398 7.089 9.079 1.00 92.69 166 THR A CA 1
ATOM 1250 C C . THR A 1 166 ? -9.652 5.645 8.651 1.00 92.69 166 THR A C 1
ATOM 1252 O O . THR A 1 166 ? -10.465 5.370 7.765 1.00 92.69 166 THR A O 1
ATOM 1255 N N . TYR A 1 167 ? -8.961 4.701 9.285 1.00 92.56 167 TYR A N 1
ATOM 1256 C CA . TYR A 1 167 ? -9.151 3.268 9.070 1.00 92.56 167 TYR A CA 1
ATOM 1257 C C . TYR A 1 167 ? -9.407 2.548 10.395 1.00 92.56 167 TYR A C 1
ATOM 1259 O O . TYR A 1 167 ? -8.628 2.673 11.331 1.00 92.56 167 TYR A O 1
ATOM 1267 N N . THR A 1 168 ? -10.465 1.741 10.479 1.00 91.38 168 THR A N 1
ATOM 1268 C CA . THR A 1 168 ? -10.772 0.944 11.677 1.00 91.38 168 THR A CA 1
ATOM 1269 C C . THR A 1 168 ? -10.464 -0.541 11.414 1.00 91.38 168 THR A C 1
ATOM 1271 O O . THR A 1 168 ? -11.200 -1.171 10.646 1.00 91.38 168 THR A O 1
ATOM 1274 N N . PRO A 1 169 ? -9.415 -1.126 12.038 1.00 84.81 169 PRO A N 1
ATOM 1275 C CA . PRO A 1 169 ? -8.988 -2.515 11.805 1.00 84.81 169 PRO A CA 1
ATOM 1276 C C . PRO A 1 169 ? -10.023 -3.594 12.130 1.00 84.81 169 PRO A C 1
ATOM 1278 O O . PRO A 1 169 ? -10.103 -4.610 11.442 1.00 84.81 169 PRO A O 1
ATOM 1281 N N . THR A 1 170 ? -10.790 -3.372 13.196 1.00 83.81 170 THR A N 1
ATOM 1282 C CA . THR A 1 170 ? -11.780 -4.298 13.755 1.00 83.81 170 THR A CA 1
ATOM 1283 C C . THR A 1 170 ? -12.958 -3.466 14.246 1.00 83.81 170 THR A C 1
ATOM 1285 O O . THR A 1 170 ? -12.736 -2.411 14.835 1.00 83.81 170 THR A O 1
ATOM 1288 N N . SER A 1 171 ? -14.201 -3.911 14.041 1.00 82.06 171 SER A N 1
ATOM 1289 C CA . SER A 1 171 ? -15.375 -3.189 14.558 1.00 82.06 171 SER A CA 1
ATOM 1290 C C . SER A 1 171 ? -15.241 -2.913 16.064 1.00 82.06 171 SER A C 1
ATOM 1292 O O . SER A 1 171 ? -14.844 -3.799 16.819 1.00 82.06 171 SER A O 1
ATOM 1294 N N . GLY A 1 172 ? -15.531 -1.680 16.486 1.00 80.31 172 GLY A N 1
ATOM 1295 C CA . GLY A 1 172 ? -15.380 -1.229 17.875 1.00 80.31 172 GLY A CA 1
ATOM 1296 C C . GLY A 1 172 ? -13.953 -0.856 18.306 1.00 80.31 172 GLY A C 1
ATOM 1297 O O . GLY A 1 172 ? -13.780 -0.369 19.419 1.00 80.31 172 GLY A O 1
ATOM 1298 N N . ALA A 1 173 ? -12.934 -1.040 17.458 1.00 84.69 173 ALA A N 1
ATOM 1299 C CA . ALA A 1 173 ? -11.591 -0.525 17.722 1.00 84.69 173 ALA A CA 1
ATOM 1300 C C . ALA A 1 173 ? -11.508 0.996 17.495 1.00 84.69 173 ALA A C 1
ATOM 1302 O O . ALA A 1 173 ? -12.278 1.568 16.720 1.00 84.69 173 ALA A O 1
ATOM 1303 N N . ILE A 1 174 ? -10.520 1.634 18.130 1.00 88.38 174 ILE A N 1
ATOM 1304 C CA . ILE A 1 174 ? -10.184 3.044 17.893 1.00 88.38 174 ILE A CA 1
ATOM 1305 C C . ILE A 1 174 ? -9.802 3.220 16.407 1.00 88.38 174 ILE A C 1
ATOM 1307 O O . ILE A 1 174 ? -8.952 2.464 15.924 1.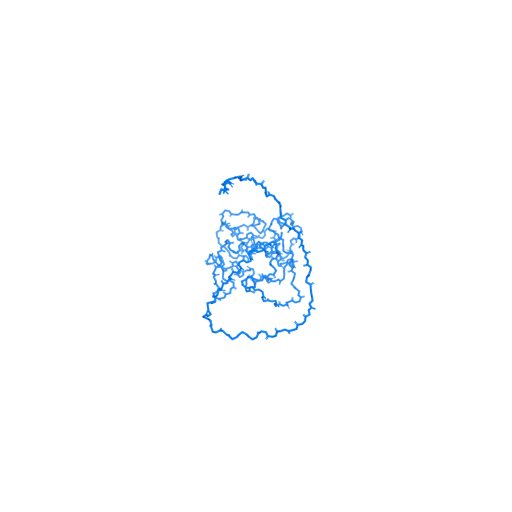00 88.38 174 ILE A O 1
ATOM 1311 N N . PRO A 1 175 ? -10.404 4.175 15.669 1.00 92.44 175 PRO A N 1
ATOM 1312 C CA . PRO A 1 175 ? -10.003 4.481 14.299 1.00 92.44 175 PRO A CA 1
ATOM 1313 C C . PRO A 1 175 ? -8.555 4.975 14.241 1.00 92.44 175 PRO A C 1
ATOM 1315 O O . PRO A 1 175 ? -8.157 5.848 15.007 1.00 92.44 175 PRO A O 1
ATOM 1318 N N . TRP A 1 176 ? -7.778 4.431 13.312 1.00 92.38 176 TRP A N 1
ATOM 1319 C CA . TRP A 1 176 ? -6.414 4.856 13.018 1.00 92.38 176 TRP A CA 1
ATOM 1320 C C . TRP A 1 176 ? -6.426 6.083 12.112 1.00 92.38 176 TRP A C 1
ATOM 1322 O O . TRP A 1 176 ? -7.112 6.095 11.085 1.00 92.38 176 TRP A O 1
ATOM 1332 N N . SER A 1 177 ? -5.645 7.097 12.478 1.00 93.38 177 SER A N 1
ATOM 1333 C CA . SER A 1 177 ? -5.328 8.225 11.602 1.00 93.38 177 SER A CA 1
ATOM 1334 C C . SER A 1 177 ? -4.388 7.796 10.466 1.00 93.38 177 SER A C 1
ATOM 1336 O O . SER A 1 177 ? -3.858 6.682 10.458 1.00 93.38 177 SER A O 1
ATOM 1338 N N . GLY A 1 178 ? -4.129 8.698 9.512 1.00 91.25 178 GLY A N 1
ATOM 1339 C CA . GLY A 1 178 ? -3.115 8.464 8.476 1.00 91.25 178 GLY A CA 1
ATOM 1340 C C . GLY A 1 178 ? -1.722 8.194 9.060 1.00 91.25 178 GLY A C 1
ATOM 1341 O O . GLY A 1 178 ? -1.007 7.335 8.550 1.00 91.25 178 GLY A O 1
ATOM 1342 N N . GLN A 1 179 ? -1.376 8.852 10.172 1.00 92.75 179 GLN A N 1
ATOM 1343 C CA . GLN A 1 179 ? -0.110 8.645 10.874 1.00 92.75 179 GLN A CA 1
ATOM 1344 C C . GLN A 1 179 ? -0.039 7.255 11.523 1.00 92.75 179 GLN A C 1
ATOM 1346 O O . GLN A 1 179 ? 0.954 6.553 11.349 1.00 92.75 179 GLN A O 1
ATOM 1351 N N . ASP A 1 180 ? -1.093 6.820 12.222 1.00 92.00 180 ASP A N 1
ATOM 1352 C CA . ASP A 1 180 ? -1.143 5.488 12.850 1.00 92.00 180 ASP A CA 1
ATOM 1353 C C . ASP A 1 180 ? -1.072 4.372 11.799 1.00 92.00 180 ASP A C 1
ATOM 1355 O O . ASP A 1 180 ? -0.368 3.374 11.972 1.00 92.00 180 ASP A O 1
ATOM 1359 N N . LEU A 1 181 ? -1.769 4.569 10.674 1.00 92.00 181 LEU A N 1
ATOM 1360 C CA . LEU A 1 181 ? -1.742 3.656 9.539 1.00 92.00 181 LEU A CA 1
ATOM 1361 C C . LEU A 1 181 ? -0.332 3.570 8.938 1.00 92.00 181 LEU A C 1
ATOM 1363 O O . LEU A 1 181 ? 0.152 2.470 8.695 1.00 92.00 181 LEU A O 1
ATOM 1367 N N . VAL A 1 182 ? 0.367 4.694 8.762 1.00 93.06 182 VAL A N 1
ATOM 1368 C CA . VAL A 1 182 ? 1.753 4.726 8.259 1.00 93.06 182 VAL A CA 1
ATOM 1369 C C . VAL A 1 182 ? 2.742 4.104 9.243 1.00 93.06 182 VAL A C 1
ATOM 1371 O O . VAL A 1 182 ? 3.617 3.355 8.810 1.00 93.06 182 VAL A O 1
ATOM 1374 N N . VAL A 1 183 ? 2.581 4.318 10.553 1.00 92.06 183 VAL A N 1
ATOM 1375 C CA . VAL A 1 183 ? 3.374 3.634 11.591 1.00 92.06 183 VAL A CA 1
ATOM 1376 C C . VAL A 1 183 ? 3.183 2.118 11.500 1.00 92.06 183 VAL A C 1
ATOM 1378 O O . VAL A 1 183 ? 4.169 1.379 11.471 1.00 92.06 183 VAL A O 1
ATOM 1381 N N . TYR A 1 184 ? 1.937 1.646 11.376 1.00 90.88 184 TYR A N 1
ATOM 1382 C CA . TYR A 1 184 ? 1.654 0.226 11.171 1.00 90.88 184 TYR A CA 1
ATOM 1383 C C . TYR A 1 184 ? 2.288 -0.300 9.873 1.00 90.88 184 TYR A C 1
ATOM 1385 O O . TYR A 1 184 ? 3.065 -1.250 9.933 1.00 90.88 184 TYR A O 1
ATOM 1393 N N . LEU A 1 185 ? 2.029 0.316 8.715 1.00 92.50 185 LEU A N 1
ATOM 1394 C CA . LEU A 1 185 ? 2.543 -0.166 7.425 1.00 92.50 185 LEU A CA 1
ATOM 1395 C C . LEU A 1 185 ? 4.078 -0.152 7.381 1.00 92.50 185 LEU A C 1
ATOM 1397 O O . LEU A 1 185 ? 4.678 -1.119 6.917 1.00 92.50 185 LEU A O 1
ATOM 1401 N N . THR A 1 186 ? 4.720 0.880 7.935 1.00 92.12 186 THR A N 1
ATOM 1402 C CA . THR A 1 186 ? 6.185 0.946 8.070 1.00 92.12 186 THR A CA 1
ATOM 1403 C C . THR A 1 186 ? 6.710 -0.179 8.954 1.00 92.12 186 THR A C 1
ATOM 1405 O O . THR A 1 186 ? 7.691 -0.814 8.594 1.00 92.12 186 THR A O 1
ATOM 1408 N N . SER A 1 187 ? 6.026 -0.510 10.056 1.00 88.75 187 SER A N 1
ATOM 1409 C CA . SER A 1 187 ? 6.418 -1.650 10.898 1.00 88.75 187 SER A CA 1
ATOM 1410 C C . SER A 1 187 ? 6.344 -3.004 10.176 1.00 88.75 187 SER A C 1
ATOM 1412 O O . SER A 1 187 ? 6.979 -3.958 10.615 1.00 88.75 187 SER A O 1
ATOM 1414 N N . THR A 1 188 ? 5.617 -3.101 9.055 1.00 88.12 188 THR A N 1
ATOM 1415 C CA . THR A 1 188 ? 5.563 -4.306 8.206 1.00 88.12 188 THR A CA 1
ATOM 1416 C C . THR A 1 188 ? 6.668 -4.396 7.144 1.00 88.12 188 THR A C 1
ATOM 1418 O O . THR A 1 188 ? 6.672 -5.346 6.356 1.00 88.12 188 THR A O 1
ATOM 1421 N N . MET A 1 189 ? 7.592 -3.427 7.099 1.00 88.94 189 MET A N 1
ATOM 1422 C CA . MET A 1 189 ? 8.647 -3.327 6.084 1.00 88.94 189 MET A CA 1
ATOM 1423 C C . MET A 1 189 ? 10.036 -3.096 6.689 1.00 88.94 189 MET A C 1
ATOM 1425 O O . MET A 1 189 ? 10.169 -2.484 7.747 1.00 88.94 189 MET A O 1
ATOM 1429 N N . SER A 1 190 ? 11.064 -3.547 5.967 1.00 82.12 190 SER A N 1
ATOM 1430 C CA . SER A 1 190 ? 12.479 -3.186 6.161 1.00 82.12 190 SER A CA 1
ATOM 1431 C C . SER A 1 190 ? 13.035 -2.373 4.991 1.00 82.12 190 SER A C 1
ATOM 1433 O O . SER A 1 190 ? 12.560 -2.586 3.848 1.00 82.12 190 SER A O 1
#

pLDDT: mean 76.25, std 22.28, range [25.89, 96.88]

Foldseek 3Di:
DDDDDDDDDDDDDDDDDDDDDDDDDDDDDDDDDDDDDDDPPPPPPPPCPDDDDAPLAAPVCVVVPDDPPDPPDWAQAQAALVCCLVCVVLFQPVFDQQDQLCVLAPADDPSRNDGLNRLCDDDPVQVLSLSNLLSSVLRCQSSVNGDNDHNVNSNVQRVCCRVPQWGDRDPPHDTHHSNSSSVNSVSSHD

Secondary structure (DSSP, 8-state):
--------------------------------------------------S-----S-HHHHHSTT-----S---B----HHHHHH-GGGS-TTS-TTSBGGGTS---SGGGTSBTTGGGS--TT-TT-HHHHHHHHHHHHHTTSB-SS-HHHHHHHHHHHHHHSSB-SSTTSPPBPHHHHHHHHHHT--

Sequence (190 aa):
MGKHEQQDESAQRPAAPSATVPLTPKGAARRRIAGLGVSGVVMTVASNHAMAGLVCKSPSGALSGNLNSQRPDVVCNGVSPGFWKNHPEEWPAEVRKNDRFSKFFPCHGVLSGVSCMDILSHQDADQNNVGMHIMATYLNVCSGRITFLTRQAVLDMWTKYNTYGTYTPTSGAIPWSGQDLVVYLTSTMS

Radius of gyration: 27.96 Å; chains: 1; bounding box: 54×46×103 Å